Protein AF-A0AAP3DKK5-F1 (afdb_monomer)

Nearest PDB structures (foldseek):
  7ona-assembly1_A  TM=7.126E-01  e=3.534E-09  synthetic construct
  2woz-assembly1_A-2  TM=7.454E-01  e=2.451E-08  Rattus norvegicus
  5yy8-assembly1_A  TM=7.120E-01  e=1.074E-07  Homo sapiens
  4zgc-assembly1_B  TM=6.955E-01  e=6.727E-07  Plasmodium falciparum
  7xot-assembly1_A  TM=5.382E-01  e=1.021E-07  Homo sapiens

Structure (mmCIF, N/CA/C/O backbone):
data_AF-A0AAP3DKK5-F1
#
_entry.id   AF-A0AAP3DKK5-F1
#
loop_
_atom_site.group_PDB
_atom_site.id
_atom_site.type_symbol
_atom_site.label_atom_id
_atom_site.label_alt_id
_atom_site.label_comp_id
_atom_site.label_asym_id
_atom_site.label_entity_id
_atom_site.label_seq_id
_atom_site.pdbx_PDB_ins_code
_atom_site.Cartn_x
_atom_site.Cartn_y
_atom_site.Cartn_z
_atom_site.occupancy
_atom_site.B_iso_or_equiv
_atom_site.auth_seq_id
_atom_site.auth_comp_id
_atom_site.auth_asym_id
_atom_site.auth_atom_id
_atom_site.pdbx_PDB_model_num
ATOM 1 N N . MET A 1 1 ? -15.053 14.375 -0.564 1.00 82.00 1 MET A N 1
ATOM 2 C CA . MET A 1 1 ? -13.604 14.652 -0.602 1.00 82.00 1 MET A CA 1
ATOM 3 C C . MET A 1 1 ? -13.381 16.147 -0.362 1.00 82.00 1 MET A C 1
ATOM 5 O O . MET A 1 1 ? -14.022 16.917 -1.065 1.00 82.00 1 MET A O 1
ATOM 9 N N . PRO A 1 2 ? -12.542 16.561 0.610 1.00 87.62 2 PRO A N 1
ATOM 10 C CA . PRO A 1 2 ? -12.327 17.968 0.974 1.00 87.62 2 PRO A CA 1
ATOM 11 C C . PRO A 1 2 ? -11.744 18.834 -0.143 1.00 87.62 2 PRO A C 1
ATOM 13 O O . PRO A 1 2 ? -12.117 19.995 -0.275 1.00 87.62 2 PRO A O 1
ATOM 16 N N . GLN A 1 3 ? -10.856 18.268 -0.961 1.00 87.88 3 GLN A N 1
ATOM 17 C CA . GLN A 1 3 ? -10.259 18.960 -2.096 1.00 87.88 3 GLN A CA 1
ATOM 18 C C . GLN A 1 3 ? -10.291 18.082 -3.342 1.00 87.88 3 GLN A C 1
ATOM 20 O O . GLN A 1 3 ? -9.876 16.930 -3.290 1.00 87.88 3 GLN A O 1
ATOM 25 N N . ALA A 1 4 ? -10.792 18.630 -4.451 1.00 89.50 4 ALA A N 1
ATOM 26 C CA . ALA A 1 4 ? -10.835 17.933 -5.729 1.00 89.50 4 ALA A CA 1
ATOM 27 C C . ALA A 1 4 ? -9.423 17.806 -6.321 1.00 89.50 4 ALA A C 1
ATOM 29 O O . ALA A 1 4 ? -8.727 18.806 -6.515 1.00 89.50 4 ALA A O 1
ATOM 30 N N . ILE A 1 5 ? -9.026 16.570 -6.611 1.00 89.31 5 ILE A N 1
ATOM 31 C CA . ILE A 1 5 ? -7.728 16.205 -7.178 1.00 89.31 5 ILE A CA 1
ATOM 32 C C . ILE A 1 5 ? -7.913 15.095 -8.215 1.00 89.31 5 ILE A C 1
ATOM 34 O O . ILE A 1 5 ? -8.825 14.276 -8.105 1.00 89.31 5 ILE A O 1
ATOM 38 N N . ARG A 1 6 ? -7.031 15.049 -9.215 1.00 88.38 6 ARG A N 1
ATOM 39 C CA . ARG A 1 6 ? -6.896 13.925 -10.161 1.00 88.38 6 ARG A CA 1
ATOM 40 C C . ARG A 1 6 ? -5.540 13.248 -9.997 1.00 88.38 6 ARG A C 1
ATOM 42 O O . ARG A 1 6 ? -4.642 13.834 -9.406 1.00 88.38 6 ARG A O 1
ATOM 49 N N . ASN A 1 7 ? -5.361 12.052 -10.553 1.00 82.75 7 ASN A N 1
ATOM 50 C CA . ASN A 1 7 ? -4.091 11.307 -10.503 1.00 82.75 7 ASN A CA 1
ATOM 51 C C . ASN A 1 7 ? -3.569 11.062 -9.073 1.00 82.75 7 ASN A C 1
ATOM 53 O O . ASN A 1 7 ? -2.366 10.934 -8.859 1.00 82.75 7 ASN A O 1
ATOM 57 N N . ALA A 1 8 ? -4.470 11.030 -8.090 1.00 86.00 8 ALA A N 1
ATOM 58 C CA . ALA A 1 8 ? -4.136 10.664 -6.724 1.00 86.00 8 ALA A CA 1
ATOM 59 C C . ALA A 1 8 ? -3.937 9.149 -6.616 1.00 86.00 8 ALA A C 1
ATOM 61 O O . ALA A 1 8 ? -4.479 8.381 -7.415 1.00 86.00 8 ALA A O 1
ATOM 62 N N . LYS A 1 9 ? -3.190 8.717 -5.604 1.00 84.50 9 LYS A N 1
ATOM 63 C CA . LYS A 1 9 ? -3.097 7.302 -5.233 1.00 84.50 9 LYS A CA 1
ATOM 64 C C . LYS A 1 9 ? -4.013 7.036 -4.051 1.00 84.50 9 LYS A C 1
ATOM 66 O O . LYS A 1 9 ? -4.160 7.905 -3.197 1.00 84.50 9 LYS A O 1
ATOM 71 N N . ALA A 1 10 ? -4.622 5.856 -4.003 1.00 86.44 10 ALA A N 1
ATOM 72 C CA . ALA A 1 10 ? -5.485 5.464 -2.901 1.00 86.44 10 ALA A CA 1
ATOM 73 C C . ALA A 1 10 ? -5.138 4.062 -2.403 1.00 86.44 10 ALA A C 1
ATOM 75 O O . ALA A 1 10 ? -4.862 3.183 -3.218 1.00 86.44 10 ALA A O 1
ATOM 76 N N . ILE A 1 11 ? -5.169 3.864 -1.085 1.00 83.94 11 ILE A N 1
ATOM 77 C CA . ILE A 1 11 ? -5.003 2.552 -0.448 1.00 83.94 11 ILE A CA 1
ATOM 78 C C . ILE A 1 11 ? -6.039 2.377 0.663 1.00 83.94 11 ILE A C 1
ATOM 80 O O . ILE A 1 11 ? -6.453 3.350 1.301 1.00 83.94 11 ILE A O 1
ATOM 84 N N . SER A 1 12 ? -6.428 1.133 0.921 1.00 85.19 12 SER A N 1
ATOM 85 C CA . SER A 1 12 ? -7.256 0.773 2.071 1.00 85.19 12 SER A CA 1
ATOM 86 C C . SER A 1 12 ? -6.371 0.431 3.269 1.00 85.19 12 SER A C 1
ATOM 88 O O . SER A 1 12 ? -5.449 -0.371 3.147 1.00 85.19 12 SER A O 1
ATOM 90 N N . PHE A 1 13 ? -6.643 1.032 4.428 1.00 80.94 13 PHE A N 1
ATOM 91 C CA . PHE A 1 13 ? -5.894 0.797 5.663 1.00 80.94 13 PHE A CA 1
ATOM 92 C C . PHE A 1 13 ? -6.760 1.055 6.906 1.00 80.94 13 PHE A C 1
ATOM 94 O O . PHE A 1 13 ? -7.437 2.078 6.979 1.00 80.94 13 PHE A O 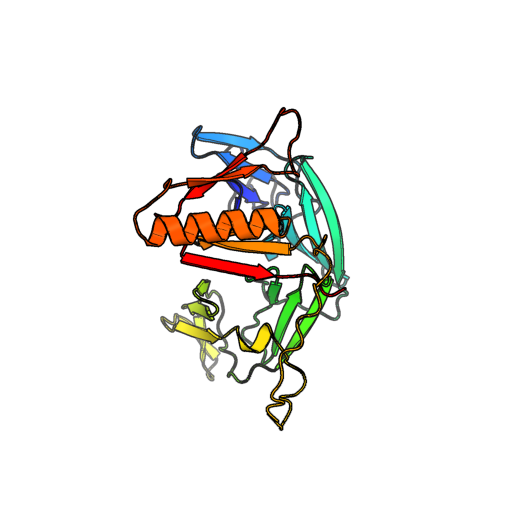1
ATOM 101 N N . GLU A 1 14 ? -6.755 0.124 7.871 1.00 80.50 14 GLU A N 1
ATOM 102 C CA . GLU A 1 14 ? -7.602 0.147 9.084 1.00 80.50 14 GLU A CA 1
ATOM 103 C C . GLU A 1 14 ? -9.062 0.591 8.804 1.00 80.50 14 GLU A C 1
ATOM 105 O O . GLU A 1 14 ? -9.556 1.539 9.409 1.00 80.50 14 GLU A O 1
ATOM 110 N N . ASN A 1 15 ? -9.745 -0.058 7.851 1.00 81.75 15 ASN A N 1
ATOM 111 C CA . ASN A 1 15 ? -11.118 0.254 7.396 1.00 81.75 15 ASN A CA 1
ATOM 112 C C . ASN A 1 15 ? -11.329 1.648 6.776 1.00 81.75 15 ASN A C 1
ATOM 114 O O . ASN A 1 15 ? -12.458 2.018 6.464 1.00 81.75 15 ASN A O 1
ATOM 118 N N . ASN A 1 16 ? -10.268 2.416 6.551 1.00 86.56 16 ASN A N 1
ATOM 119 C CA . ASN A 1 16 ? -10.332 3.712 5.890 1.00 86.56 16 ASN A CA 1
ATOM 120 C C . ASN A 1 16 ? -9.721 3.644 4.488 1.00 86.56 16 ASN A C 1
ATOM 122 O O . ASN A 1 16 ? -8.905 2.775 4.186 1.00 86.56 16 ASN A O 1
ATOM 126 N N . ILE A 1 17 ? -10.085 4.602 3.637 1.00 91.56 17 ILE A N 1
ATOM 127 C CA . ILE A 1 17 ? -9.448 4.824 2.338 1.00 91.56 17 ILE A CA 1
ATOM 128 C C . ILE A 1 17 ? -8.566 6.060 2.457 1.00 91.56 17 ILE A C 1
ATOM 130 O O . ILE A 1 17 ? -9.065 7.175 2.607 1.00 91.56 17 ILE A O 1
ATOM 134 N N . TYR A 1 18 ? -7.256 5.872 2.380 1.00 91.38 18 TYR A N 1
ATOM 135 C CA . TYR A 1 18 ? -6.299 6.967 2.338 1.00 91.38 18 TYR A CA 1
ATOM 136 C C . TYR A 1 18 ? -6.062 7.371 0.890 1.00 91.38 18 TYR A C 1
ATOM 138 O O . TYR A 1 18 ? -5.836 6.514 0.043 1.00 91.38 18 TYR A O 1
ATOM 146 N N . VAL A 1 19 ? -6.096 8.671 0.617 1.00 91.62 19 VAL A N 1
ATOM 147 C CA . VAL A 1 19 ? -5.857 9.278 -0.691 1.00 91.62 19 VAL A CA 1
ATOM 148 C C . VAL A 1 19 ? -4.675 10.232 -0.582 1.00 91.62 19 VAL A C 1
ATOM 150 O O . VAL A 1 19 ? -4.687 11.141 0.247 1.00 91.62 19 VAL A O 1
ATOM 153 N N . PHE A 1 20 ? -3.672 10.036 -1.432 1.00 89.75 20 PHE A N 1
ATOM 154 C CA . PHE A 1 20 ? -2.391 10.729 -1.373 1.00 89.75 20 PHE A CA 1
ATOM 155 C C . PHE A 1 20 ? -2.098 11.514 -2.652 1.00 89.75 20 PHE A C 1
ATOM 157 O O . PHE A 1 20 ? -2.277 11.015 -3.770 1.00 89.75 20 PHE A O 1
ATOM 164 N N . GLY A 1 21 ? -1.574 12.724 -2.468 1.00 89.56 21 GLY A N 1
ATOM 165 C CA . GLY A 1 21 ? -1.045 13.590 -3.511 1.00 89.56 21 GLY A CA 1
ATOM 166 C C . GLY A 1 21 ? -2.089 13.985 -4.550 1.00 89.56 21 GLY A C 1
ATOM 167 O O . GLY A 1 21 ? -3.123 14.567 -4.233 1.00 89.56 21 GLY A O 1
ATOM 168 N N . GLY A 1 22 ? -1.795 13.702 -5.818 1.00 87.12 22 GLY A N 1
ATOM 169 C CA . GLY A 1 22 ? -2.625 14.093 -6.953 1.00 87.12 22 GLY A CA 1
ATOM 170 C C . GLY A 1 22 ? -2.424 15.545 -7.390 1.00 87.12 22 GLY A C 1
ATOM 171 O O . GLY A 1 22 ? -1.617 16.294 -6.840 1.00 87.12 22 GLY A O 1
ATOM 172 N N . ILE A 1 23 ? -3.163 15.929 -8.424 1.00 87.50 23 ILE A N 1
ATOM 173 C CA . ILE A 1 23 ? -3.083 17.222 -9.097 1.00 87.50 23 ILE A CA 1
ATOM 174 C C . ILE A 1 23 ? -4.388 17.975 -8.864 1.00 87.50 23 ILE A C 1
ATOM 176 O O . ILE A 1 23 ? -5.465 17.502 -9.229 1.00 87.50 23 ILE A O 1
ATOM 180 N N . SER A 1 24 ? -4.269 19.167 -8.298 1.00 87.56 24 SER A N 1
ATOM 181 C CA . SER A 1 24 ? -5.335 20.151 -8.136 1.00 87.56 24 SER A CA 1
ATOM 182 C C . SER A 1 24 ? -5.205 21.220 -9.217 1.00 87.56 24 SER A C 1
ATOM 184 O O . SER A 1 24 ? -4.099 21.655 -9.531 1.00 87.56 24 SER A O 1
ATOM 186 N N . GLU A 1 25 ? -6.321 21.696 -9.769 1.00 82.88 25 GLU A N 1
ATOM 187 C CA . GLU A 1 25 ? -6.297 22.808 -10.734 1.00 82.88 25 GLU A CA 1
ATOM 188 C C . GLU A 1 25 ? -5.713 24.091 -10.135 1.00 82.88 25 GLU A C 1
ATOM 190 O O . GLU A 1 25 ? -5.036 24.846 -10.824 1.00 82.88 25 GLU A O 1
ATOM 195 N N . LYS A 1 26 ? -5.942 24.322 -8.838 1.00 81.25 26 LYS A N 1
ATOM 196 C CA . LYS A 1 26 ? -5.510 25.542 -8.147 1.00 81.25 26 LYS A CA 1
ATOM 197 C C . LYS A 1 26 ? -4.083 25.457 -7.610 1.00 81.25 26 LYS A C 1
ATOM 199 O O . LYS A 1 26 ? -3.405 26.474 -7.538 1.00 81.25 26 LYS A O 1
ATOM 204 N N . LEU A 1 27 ? -3.663 24.271 -7.167 1.00 78.31 27 LEU A N 1
ATOM 205 C CA . LEU A 1 27 ? -2.383 24.078 -6.470 1.00 78.31 27 LEU A CA 1
ATOM 206 C C . LEU A 1 27 ? -1.320 23.393 -7.336 1.00 78.31 27 LEU A C 1
ATOM 208 O O . LEU A 1 27 ? -0.178 23.285 -6.908 1.00 78.31 27 LEU A O 1
ATOM 212 N N . GLY A 1 28 ? -1.683 22.909 -8.525 1.00 85.50 28 GLY A N 1
ATOM 213 C CA . GLY A 1 28 ? -0.827 22.010 -9.285 1.00 85.50 28 GLY A CA 1
ATOM 214 C C . GLY A 1 28 ? -0.666 20.679 -8.556 1.00 85.50 28 GLY A C 1
ATOM 215 O O . GLY A 1 28 ? -1.623 20.136 -7.997 1.00 85.50 28 GLY A O 1
ATOM 216 N N . THR A 1 29 ? 0.540 20.132 -8.582 1.00 86.19 29 THR A N 1
ATOM 217 C CA . THR A 1 29 ? 0.867 18.888 -7.890 1.00 86.19 29 THR A CA 1
ATOM 218 C C . THR A 1 29 ? 0.829 19.087 -6.374 1.00 86.19 29 THR A C 1
ATOM 220 O O . THR A 1 29 ? 1.440 20.015 -5.854 1.00 86.19 29 THR A O 1
ATOM 223 N N . THR A 1 30 ? 0.103 18.233 -5.651 1.00 89.56 30 THR A N 1
ATOM 224 C CA . THR A 1 30 ? -0.166 18.438 -4.222 1.00 89.56 30 THR A CA 1
ATOM 225 C C . THR A 1 30 ? 0.556 17.435 -3.323 1.00 89.56 30 THR A C 1
ATOM 227 O O . THR A 1 30 ? 0.921 16.338 -3.746 1.00 89.56 30 THR A O 1
ATOM 230 N N . LYS A 1 31 ? 0.698 17.809 -2.048 1.00 91.38 31 LYS A N 1
ATOM 231 C CA . LYS A 1 31 ? 1.177 16.955 -0.950 1.00 91.38 31 LYS A CA 1
ATOM 232 C C . LYS A 1 31 ? 0.031 16.393 -0.096 1.00 91.38 31 LYS A C 1
ATOM 234 O O . LYS A 1 31 ? 0.257 15.986 1.037 1.00 91.38 31 LYS A O 1
ATOM 239 N N . LEU A 1 32 ? -1.215 16.467 -0.564 1.00 91.69 32 LEU A N 1
ATOM 240 C CA . LEU A 1 32 ? -2.381 16.221 0.287 1.00 91.69 32 LEU A CA 1
ATOM 241 C C . LEU A 1 32 ? -2.443 14.768 0.759 1.00 91.69 32 LEU A C 1
ATOM 243 O O . LEU A 1 32 ? -2.170 13.849 -0.006 1.00 91.69 32 LEU A O 1
ATOM 247 N N . VAL A 1 33 ? -2.864 14.574 2.007 1.00 93.31 33 VAL A N 1
ATOM 248 C CA . VAL A 1 33 ? -3.266 13.268 2.532 1.00 93.31 33 VAL A CA 1
ATOM 249 C C . VAL A 1 33 ? -4.685 13.407 3.059 1.00 93.31 33 VAL A C 1
ATOM 251 O O . VAL A 1 33 ? -4.957 14.197 3.963 1.00 93.31 33 VAL A O 1
ATOM 254 N N . GLN A 1 34 ? -5.613 12.681 2.448 1.00 93.38 34 GLN A N 1
ATOM 255 C CA . GLN A 1 34 ? -7.042 12.766 2.727 1.00 93.38 34 GLN A CA 1
ATOM 256 C C . GLN A 1 34 ? -7.5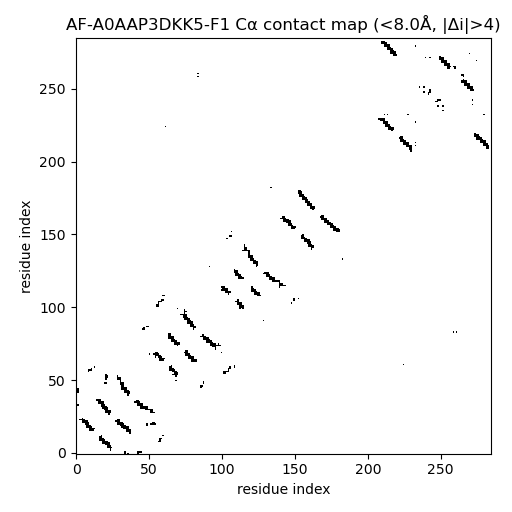80 11.371 3.008 1.00 93.38 34 GLN A C 1
ATOM 258 O O . GLN A 1 34 ? -7.423 10.470 2.195 1.00 93.38 34 GLN A O 1
ATOM 263 N N . VAL A 1 35 ? -8.245 11.195 4.141 1.00 95.38 35 VAL A N 1
ATOM 264 C CA . VAL A 1 35 ? -8.733 9.896 4.606 1.00 95.38 35 VAL A CA 1
ATOM 265 C C . VAL A 1 35 ? -10.248 9.896 4.572 1.00 95.38 35 VAL A C 1
ATOM 267 O O . VAL A 1 35 ? -10.873 10.787 5.143 1.00 95.38 35 VAL A O 1
ATOM 270 N N . PHE A 1 36 ? -10.832 8.914 3.898 1.00 95.62 36 PHE A N 1
ATOM 271 C CA . PHE A 1 36 ? -12.263 8.661 3.885 1.00 95.62 36 PHE A CA 1
ATOM 272 C C . PHE A 1 36 ? -12.594 7.495 4.807 1.00 95.62 36 PHE A C 1
ATOM 274 O O . PHE A 1 36 ? -12.048 6.403 4.649 1.00 95.62 36 PHE A O 1
ATOM 281 N N . ASN A 1 37 ? -13.514 7.729 5.735 1.00 91.00 37 ASN A N 1
ATOM 282 C CA . ASN A 1 37 ? -14.107 6.680 6.543 1.00 91.00 37 ASN A CA 1
ATOM 283 C C . ASN A 1 37 ? -15.465 6.292 5.919 1.00 91.00 37 ASN A C 1
ATOM 285 O O . ASN A 1 37 ? -16.379 7.125 5.910 1.00 91.00 37 ASN A O 1
ATOM 289 N N . PRO A 1 38 ? -15.612 5.064 5.384 1.00 85.81 38 PRO A N 1
ATOM 290 C CA . PRO A 1 38 ? -16.851 4.616 4.755 1.00 85.81 38 PRO A CA 1
ATOM 291 C C . PRO A 1 38 ? -17.984 4.350 5.757 1.00 85.81 38 PRO A C 1
ATOM 293 O O . PRO A 1 38 ? -19.145 4.461 5.377 1.00 85.81 38 PRO A O 1
ATOM 296 N N . GLU A 1 39 ? -17.679 4.041 7.021 1.00 89.00 39 GLU A N 1
ATOM 297 C CA . GLU A 1 39 ? -18.683 3.789 8.066 1.00 89.00 39 GLU A CA 1
ATOM 298 C C . GLU A 1 39 ? -19.402 5.082 8.469 1.00 89.00 39 GLU A C 1
ATOM 300 O O . GLU A 1 39 ? -20.620 5.104 8.636 1.00 89.00 39 GLU A O 1
ATOM 305 N N . THR A 1 40 ? -18.656 6.181 8.594 1.00 90.38 40 THR A N 1
ATOM 306 C CA . THR A 1 40 ? -19.203 7.496 8.959 1.00 90.38 40 THR A CA 1
ATOM 307 C C . THR A 1 40 ? -19.502 8.377 7.751 1.00 90.38 40 THR A C 1
ATOM 309 O O . THR A 1 40 ? -20.101 9.440 7.906 1.00 90.38 40 THR A O 1
ATOM 312 N N . ASN A 1 41 ? -19.090 7.960 6.550 1.00 91.25 41 ASN A N 1
ATOM 313 C CA . ASN A 1 41 ? -19.156 8.745 5.318 1.00 91.25 41 ASN A CA 1
ATOM 314 C C . ASN A 1 41 ? -18.511 10.139 5.469 1.00 91.25 41 ASN A C 1
ATOM 316 O O . ASN A 1 41 ? -19.025 11.152 4.986 1.00 91.25 41 ASN A O 1
ATOM 320 N N . THR A 1 42 ? -17.378 10.207 6.169 1.00 93.31 42 THR A N 1
ATOM 321 C CA . THR A 1 42 ? -16.673 11.466 6.445 1.00 93.31 42 THR A CA 1
ATOM 322 C C . THR A 1 42 ? -15.260 11.459 5.896 1.00 93.31 42 THR A C 1
ATOM 324 O O . THR A 1 42 ? -14.664 10.418 5.628 1.00 93.31 42 THR A O 1
ATOM 327 N N . TRP A 1 43 ? -14.721 12.664 5.721 1.00 96.88 43 TRP A N 1
ATOM 328 C CA . TRP A 1 43 ? -13.352 12.879 5.284 1.00 96.88 43 TRP A CA 1
ATOM 329 C C . TRP A 1 43 ? -12.556 13.644 6.333 1.00 96.88 43 TRP A C 1
ATOM 331 O O . TRP A 1 43 ? -13.077 14.580 6.939 1.00 96.88 43 TRP A O 1
ATOM 341 N N . ILE A 1 44 ? -11.283 13.291 6.487 1.00 94.75 44 ILE A N 1
ATOM 342 C CA . ILE A 1 44 ? -10.335 13.968 7.374 1.00 94.75 44 ILE A CA 1
ATOM 343 C C . ILE A 1 44 ? -9.050 14.252 6.592 1.00 94.75 44 ILE A C 1
ATOM 345 O O . ILE A 1 44 ? -8.554 13.386 5.873 1.00 94.75 44 ILE A O 1
ATOM 349 N N . SER A 1 45 ? -8.510 15.462 6.726 1.00 94.62 45 SER A N 1
ATOM 350 C CA . SER A 1 45 ? -7.173 15.793 6.220 1.00 94.62 45 SER A CA 1
ATOM 351 C C . SER A 1 45 ? -6.114 15.388 7.244 1.00 94.62 45 SER A C 1
ATOM 353 O O . SER A 1 45 ? -6.293 15.618 8.439 1.00 94.62 45 SER A O 1
ATOM 355 N N . LYS A 1 46 ? -5.025 14.791 6.768 1.00 94.81 46 LYS A N 1
ATOM 356 C CA . LYS A 1 46 ? -3.869 14.353 7.560 1.00 94.81 46 LYS A CA 1
ATOM 357 C C . LYS A 1 46 ? -2.626 15.161 7.196 1.00 94.81 46 LYS A C 1
ATOM 359 O O . LYS A 1 46 ? -2.665 15.956 6.251 1.00 94.81 46 LYS A O 1
ATOM 364 N N . ASN A 1 47 ? -1.538 14.965 7.938 1.00 94.88 47 ASN A N 1
ATOM 365 C CA . ASN A 1 47 ? -0.286 15.646 7.648 1.00 94.88 47 ASN A CA 1
ATOM 366 C C . ASN A 1 47 ? 0.189 15.338 6.219 1.00 94.88 47 ASN A C 1
ATOM 368 O O . ASN A 1 47 ? 0.125 14.188 5.766 1.00 94.88 47 ASN A O 1
ATOM 372 N N . PRO A 1 48 ? 0.635 16.377 5.491 1.00 93.19 48 PRO A N 1
ATOM 373 C CA . PRO A 1 48 ? 0.964 16.264 4.081 1.00 93.19 48 PRO A CA 1
ATOM 374 C C . PRO A 1 48 ? 2.166 15.344 3.853 1.00 93.19 48 PRO A C 1
ATOM 376 O O . PRO A 1 48 ? 2.991 15.144 4.745 1.00 93.19 48 PRO A O 1
ATOM 379 N N . LEU A 1 49 ? 2.283 14.829 2.629 1.00 92.44 49 LEU A N 1
ATOM 380 C CA . LEU A 1 49 ? 3.467 14.109 2.168 1.00 92.44 49 LEU A CA 1
ATOM 381 C C . LEU A 1 49 ? 4.735 14.961 2.392 1.00 92.44 49 LEU A C 1
ATOM 383 O O . LEU A 1 49 ? 4.694 16.175 2.157 1.00 92.44 49 LEU A O 1
ATOM 387 N N . PRO A 1 50 ? 5.877 14.352 2.768 1.00 91.44 50 PRO A N 1
ATOM 388 C CA . PRO A 1 50 ? 7.143 15.070 2.956 1.00 91.44 50 PRO A CA 1
ATOM 389 C C . PRO A 1 50 ? 7.679 15.740 1.684 1.00 91.44 50 PRO A C 1
ATOM 391 O O . PRO A 1 50 ? 8.522 16.631 1.762 1.00 91.44 50 PRO A O 1
ATOM 394 N N . PHE A 1 51 ? 7.174 15.340 0.519 1.00 86.06 51 PHE A N 1
ATOM 395 C CA . PHE A 1 51 ? 7.688 15.709 -0.793 1.00 86.06 51 PHE A CA 1
ATOM 396 C C . PHE A 1 51 ? 6.577 16.092 -1.772 1.00 86.06 51 PHE A C 1
ATOM 398 O O . PHE A 1 51 ? 5.427 15.674 -1.625 1.00 86.06 51 PHE A O 1
ATOM 405 N N . GLU A 1 52 ? 6.908 16.935 -2.758 1.00 72.38 52 GLU A N 1
ATOM 406 C CA . GLU A 1 52 ? 5.957 17.383 -3.783 1.00 72.38 52 GLU A CA 1
ATOM 407 C C . GLU A 1 52 ? 5.842 16.349 -4.890 1.00 72.38 52 GLU A C 1
ATOM 409 O O . GLU A 1 52 ? 6.661 16.291 -5.798 1.00 72.38 52 GLU A O 1
ATOM 414 N N . GLY A 1 53 ? 4.738 15.612 -4.871 1.00 62.16 53 GLY A N 1
ATOM 415 C CA . GLY A 1 53 ? 4.172 15.092 -6.099 1.00 62.16 53 GLY A CA 1
ATOM 416 C C . GLY A 1 53 ? 4.489 13.673 -6.503 1.00 62.16 53 GLY A C 1
ATOM 417 O O . GLY A 1 53 ? 5.415 13.045 -6.011 1.00 62.16 53 GLY A O 1
ATOM 418 N N . ASN A 1 54 ? 3.616 13.209 -7.408 1.00 58.50 54 ASN A N 1
ATOM 419 C CA . ASN A 1 54 ? 3.657 11.976 -8.195 1.00 58.50 54 ASN A CA 1
ATOM 420 C C . ASN A 1 54 ? 4.483 10.850 -7.563 1.00 58.50 54 ASN A C 1
ATOM 422 O O . ASN A 1 54 ? 5.388 10.315 -8.201 1.00 58.50 54 ASN A O 1
ATOM 426 N N . SER A 1 55 ? 4.160 10.487 -6.316 1.00 59.69 55 SER A N 1
ATOM 427 C CA . SER A 1 55 ? 4.747 9.319 -5.670 1.00 59.69 55 SER A CA 1
ATOM 428 C C . SER A 1 55 ? 4.571 8.120 -6.589 1.00 59.69 55 SER A C 1
ATOM 430 O O . SER A 1 55 ? 3.493 7.905 -7.161 1.00 59.69 55 SER A O 1
ATOM 432 N N . LEU A 1 56 ? 5.636 7.342 -6.729 1.00 63.44 56 LEU A N 1
ATOM 433 C CA . LEU A 1 56 ? 5.619 6.210 -7.637 1.00 63.44 56 LEU A CA 1
ATOM 434 C C . LEU A 1 56 ? 4.742 5.078 -7.094 1.00 63.44 56 LEU A C 1
ATOM 436 O O . LEU A 1 56 ? 4.088 4.392 -7.876 1.00 63.44 56 LEU A O 1
ATOM 440 N N . SER A 1 57 ? 4.679 4.920 -5.767 1.00 70.00 57 SER A N 1
ATOM 441 C CA . SER A 1 57 ? 3.905 3.855 -5.133 1.00 70.00 57 SER A CA 1
ATOM 442 C C . SER A 1 57 ? 3.601 4.129 -3.655 1.00 70.00 57 SER A C 1
ATOM 444 O O . SER A 1 57 ? 4.342 4.857 -2.990 1.00 70.00 57 SER A O 1
ATOM 446 N N . PHE A 1 58 ? 2.517 3.525 -3.153 1.00 72.19 58 PHE A N 1
ATOM 447 C CA . PHE A 1 58 ? 2.104 3.517 -1.741 1.00 72.19 58 PHE A CA 1
ATOM 448 C C . PHE A 1 58 ? 1.712 2.119 -1.283 1.00 72.19 58 PHE A C 1
ATOM 450 O O . PHE A 1 58 ? 1.037 1.421 -2.036 1.00 72.19 58 PHE A O 1
ATOM 457 N N . GLY A 1 59 ? 2.071 1.742 -0.053 1.00 69.69 59 GLY A N 1
ATOM 458 C CA . GLY A 1 59 ? 1.795 0.413 0.494 1.00 69.69 59 GLY A CA 1
ATOM 459 C C . GLY A 1 59 ? 1.602 0.370 1.991 1.00 69.69 59 GLY A C 1
ATOM 460 O O . GLY A 1 59 ? 1.876 1.340 2.682 1.00 69.69 59 GLY A O 1
ATOM 461 N N . VAL A 1 60 ? 1.126 -0.770 2.486 1.00 69.06 60 VAL A N 1
ATOM 462 C CA . VAL A 1 60 ? 0.936 -1.031 3.917 1.00 69.06 60 VAL A CA 1
ATOM 463 C C . VAL A 1 60 ? 1.824 -2.198 4.337 1.00 69.06 60 VAL A C 1
ATOM 465 O O . VAL A 1 60 ? 1.860 -3.211 3.638 1.00 69.06 60 VAL A O 1
ATOM 468 N N . LEU A 1 61 ? 2.517 -2.053 5.466 1.00 68.06 61 LEU A N 1
ATOM 469 C CA . LEU A 1 61 ? 3.248 -3.118 6.161 1.00 68.06 61 LEU A CA 1
ATOM 470 C C . LEU A 1 61 ? 3.313 -2.799 7.659 1.00 68.06 61 LEU A C 1
ATOM 472 O O . LEU A 1 61 ? 3.462 -1.628 8.007 1.00 68.06 61 LEU A O 1
ATOM 476 N N . ASN A 1 62 ? 3.235 -3.806 8.541 1.00 65.81 62 ASN A N 1
ATOM 477 C CA . ASN A 1 62 ? 3.403 -3.635 9.992 1.00 65.81 62 ASN A CA 1
ATOM 478 C C . ASN A 1 62 ? 2.566 -2.466 10.550 1.00 65.81 62 ASN A C 1
ATOM 480 O O . ASN A 1 62 ? 3.025 -1.655 11.357 1.00 65.81 62 ASN A O 1
ATOM 484 N N . ASN A 1 63 ? 1.329 -2.325 10.061 1.00 71.50 63 ASN A N 1
ATOM 485 C CA . ASN A 1 63 ? 0.403 -1.265 10.468 1.00 71.50 63 ASN A CA 1
ATOM 486 C C . ASN A 1 63 ? 0.904 0.180 10.215 1.00 71.50 63 ASN A C 1
ATOM 488 O O . ASN A 1 63 ? 0.449 1.125 10.871 1.00 71.50 63 ASN A O 1
ATOM 492 N N . SER A 1 64 ? 1.826 0.344 9.265 1.00 78.56 64 SER A N 1
ATOM 493 C CA . SER A 1 64 ? 2.355 1.619 8.779 1.00 78.56 64 SER A CA 1
ATOM 494 C C . SER A 1 64 ? 2.141 1.742 7.275 1.00 78.56 64 SER A C 1
ATOM 496 O O . SER A 1 64 ? 2.131 0.746 6.547 1.00 78.56 64 SER A O 1
ATOM 498 N N . ILE A 1 65 ? 1.961 2.975 6.805 1.00 85.69 65 ILE A N 1
ATOM 499 C CA . ILE A 1 65 ? 1.856 3.262 5.373 1.00 85.69 65 ILE A CA 1
ATOM 500 C C . ILE A 1 65 ? 3.233 3.685 4.874 1.00 85.69 65 ILE A C 1
ATOM 502 O O . ILE A 1 65 ? 3.861 4.551 5.468 1.00 85.69 65 ILE A O 1
ATOM 506 N N . TYR A 1 66 ? 3.691 3.103 3.776 1.00 83.44 66 TYR A N 1
ATOM 507 C CA . TYR A 1 66 ? 4.946 3.443 3.125 1.00 83.44 66 TYR A CA 1
ATOM 508 C C . TYR A 1 66 ? 4.678 4.228 1.846 1.00 83.44 66 TYR A C 1
ATOM 510 O O . TYR A 1 66 ? 3.823 3.842 1.046 1.00 83.44 66 TYR A O 1
ATOM 518 N N . ALA A 1 67 ? 5.416 5.316 1.649 1.00 85.19 67 ALA A N 1
ATOM 519 C CA . ALA A 1 67 ? 5.402 6.125 0.438 1.00 85.19 67 ALA A CA 1
ATOM 520 C C . ALA A 1 67 ? 6.796 6.154 -0.185 1.00 85.19 67 ALA A C 1
ATOM 522 O O . ALA A 1 67 ? 7.792 6.336 0.516 1.00 85.19 67 ALA A O 1
ATOM 523 N N . ILE A 1 68 ? 6.850 5.995 -1.505 1.00 81.19 68 ILE A N 1
ATOM 524 C CA . ILE A 1 68 ? 8.102 5.990 -2.260 1.00 81.19 68 ILE A CA 1
ATOM 525 C C . ILE A 1 68 ? 8.159 7.228 -3.151 1.00 81.19 68 ILE A C 1
ATOM 527 O O . ILE A 1 68 ? 7.298 7.438 -4.016 1.00 81.19 68 ILE A O 1
ATOM 531 N N . GLU A 1 69 ? 9.204 8.018 -2.953 1.00 83.81 69 GLU A N 1
ATOM 532 C CA . GLU A 1 69 ? 9.583 9.137 -3.803 1.00 83.81 69 GLU A CA 1
ATOM 533 C C . GLU A 1 69 ? 10.758 8.727 -4.692 1.00 83.81 69 GLU A C 1
ATOM 535 O O . GLU A 1 69 ? 11.698 8.084 -4.229 1.00 83.81 69 GLU A O 1
ATOM 540 N N . PHE A 1 70 ? 10.725 9.128 -5.962 1.00 79.50 70 PHE A N 1
ATOM 541 C CA . PHE A 1 70 ? 11.911 9.120 -6.810 1.00 79.50 70 PHE A CA 1
ATOM 542 C C . PHE A 1 70 ? 12.395 10.541 -7.018 1.00 79.50 70 PHE A C 1
ATOM 544 O O . PHE A 1 70 ? 11.653 11.392 -7.512 1.00 79.50 70 PHE A O 1
ATOM 551 N N . VAL A 1 71 ? 13.657 10.764 -6.677 1.00 79.44 71 VAL A N 1
ATOM 552 C CA . VAL A 1 71 ? 14.327 12.044 -6.824 1.00 79.44 71 VAL A CA 1
ATOM 553 C C . VAL A 1 71 ? 15.378 11.898 -7.927 1.00 79.44 71 VAL A C 1
ATOM 555 O O . VAL A 1 71 ? 16.339 11.139 -7.764 1.00 79.44 71 VAL A O 1
ATOM 558 N N . PRO A 1 72 ? 15.225 12.591 -9.071 1.00 76.69 72 PRO A N 1
ATOM 559 C CA . PRO A 1 72 ? 16.180 12.504 -10.170 1.00 76.69 72 PRO A CA 1
ATOM 560 C C . PRO A 1 72 ? 17.620 12.764 -9.705 1.00 76.69 72 PRO A C 1
ATOM 562 O O . PRO A 1 72 ? 17.888 13.765 -9.049 1.00 76.69 72 PRO A O 1
ATOM 565 N N . ASN A 1 73 ? 18.549 11.882 -10.085 1.00 76.12 73 ASN A N 1
ATOM 566 C CA . ASN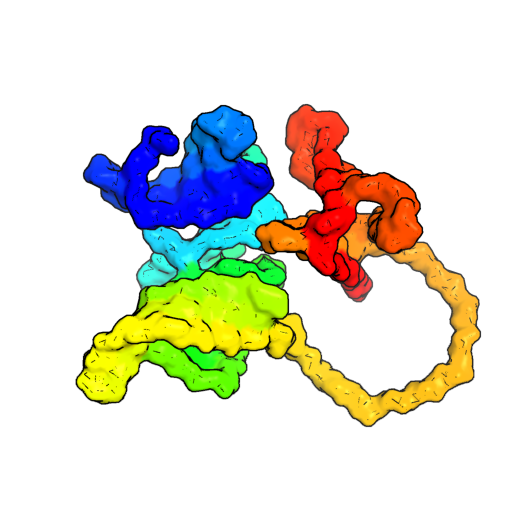 A 1 73 ? 19.974 11.894 -9.708 1.00 76.12 73 ASN A CA 1
ATOM 567 C C . ASN A 1 73 ? 20.296 11.593 -8.230 1.00 76.12 73 ASN A C 1
ATOM 569 O O . ASN A 1 73 ? 21.461 11.332 -7.931 1.00 76.12 73 ASN A O 1
ATOM 573 N N . GLU A 1 74 ? 19.308 11.559 -7.335 1.00 80.44 74 GLU A N 1
ATOM 574 C CA . GLU A 1 74 ? 19.487 11.176 -5.923 1.00 80.44 74 GLU A CA 1
ATOM 575 C C . GLU A 1 74 ? 19.055 9.725 -5.662 1.00 80.44 74 GLU A C 1
ATOM 577 O O . GLU A 1 74 ? 19.726 9.030 -4.909 1.00 80.44 74 GLU A O 1
ATOM 582 N N . GLY A 1 75 ? 18.027 9.232 -6.364 1.00 79.38 75 GLY A N 1
ATOM 583 C CA . GLY A 1 75 ? 17.554 7.849 -6.278 1.00 79.38 75 GLY A CA 1
ATOM 584 C C . GLY A 1 75 ? 16.161 7.742 -5.661 1.00 79.38 75 GLY A C 1
ATOM 585 O O . GLY A 1 75 ? 15.269 8.523 -5.998 1.00 79.38 75 GLY A O 1
ATOM 586 N N . LEU A 1 76 ? 15.942 6.742 -4.807 1.00 80.62 76 LEU A N 1
ATOM 587 C CA . LEU A 1 76 ? 14.657 6.485 -4.155 1.00 80.62 76 LEU A CA 1
ATOM 588 C C . LEU A 1 76 ? 14.683 6.836 -2.675 1.00 80.62 76 LEU A C 1
ATOM 590 O O . LEU A 1 76 ? 15.520 6.337 -1.932 1.00 80.62 76 LEU A O 1
ATOM 594 N N . LYS A 1 77 ? 13.664 7.560 -2.220 1.00 86.44 77 LYS A N 1
ATOM 595 C CA . LYS A 1 77 ? 13.427 7.815 -0.798 1.00 86.44 77 LYS A CA 1
ATOM 596 C C . LYS A 1 77 ? 12.179 7.077 -0.348 1.00 86.44 77 LYS A C 1
ATOM 598 O O . LYS A 1 77 ? 11.131 7.146 -0.993 1.00 86.44 77 LYS A O 1
ATOM 603 N N . ILE A 1 78 ? 12.300 6.345 0.755 1.00 84.94 78 ILE A N 1
ATOM 604 C CA . ILE A 1 78 ? 11.210 5.572 1.349 1.00 84.94 78 ILE A CA 1
ATOM 605 C C . ILE A 1 78 ? 10.817 6.240 2.657 1.00 84.94 78 ILE A C 1
ATOM 607 O O . ILE A 1 78 ? 11.634 6.372 3.567 1.00 84.94 78 ILE A O 1
ATOM 611 N N . TYR A 1 79 ? 9.549 6.622 2.758 1.00 89.25 79 TYR A N 1
ATOM 612 C CA . TYR A 1 79 ? 8.979 7.234 3.946 1.00 89.25 79 TYR A CA 1
ATOM 613 C C . TYR A 1 79 ? 7.958 6.304 4.589 1.00 89.25 79 TYR A C 1
ATOM 615 O O . TYR A 1 79 ? 7.088 5.785 3.892 1.00 89.25 79 TYR A O 1
ATOM 623 N N . SER A 1 80 ? 8.021 6.138 5.908 1.00 88.06 80 SER A N 1
ATOM 624 C CA . SER A 1 80 ? 6.964 5.501 6.693 1.00 88.06 80 SER A CA 1
ATOM 625 C C . SER A 1 80 ? 6.045 6.557 7.306 1.00 88.06 80 SER A C 1
ATOM 627 O O . SER A 1 80 ? 6.476 7.649 7.682 1.00 88.06 80 SER A O 1
ATOM 629 N N . TYR A 1 81 ? 4.760 6.240 7.399 1.00 89.81 81 TYR A N 1
ATOM 630 C CA . TYR A 1 81 ? 3.736 7.072 8.008 1.00 89.81 81 TYR A CA 1
ATOM 631 C C . TYR A 1 81 ? 3.116 6.359 9.200 1.00 89.81 81 TYR A C 1
ATOM 633 O O . TYR A 1 81 ? 2.437 5.334 9.066 1.00 89.81 81 TYR A O 1
ATOM 641 N N . ASP A 1 82 ? 3.321 6.961 10.368 1.00 86.12 82 ASP A N 1
ATOM 642 C CA . ASP A 1 82 ? 2.645 6.607 11.607 1.00 86.12 82 ASP A CA 1
ATOM 643 C C . ASP A 1 82 ? 1.282 7.311 11.630 1.00 86.12 82 ASP A C 1
ATOM 645 O O . ASP A 1 82 ? 1.173 8.502 11.928 1.00 86.12 82 ASP A O 1
ATOM 649 N N . HIS A 1 83 ? 0.224 6.570 11.302 1.00 84.25 83 HIS A N 1
ATOM 650 C CA . HIS A 1 83 ? -1.141 7.095 11.226 1.00 84.25 83 HIS A CA 1
ATOM 651 C C . HIS A 1 83 ? -1.726 7.547 12.579 1.00 84.25 83 HIS A C 1
ATOM 653 O O . HIS A 1 83 ? -2.703 8.307 12.586 1.00 84.25 83 HIS A O 1
ATOM 659 N N . LEU A 1 84 ? -1.153 7.090 13.702 1.00 83.25 84 LEU A N 1
ATOM 660 C CA . LEU A 1 84 ? -1.579 7.470 15.052 1.00 83.25 84 LEU A CA 1
ATOM 661 C C . LEU A 1 84 ? -0.976 8.806 15.454 1.00 83.25 84 LEU A C 1
ATOM 663 O O . LEU A 1 84 ? -1.682 9.667 15.974 1.00 83.25 84 LEU A O 1
ATOM 667 N N . LYS A 1 85 ? 0.326 8.970 15.209 1.00 88.38 85 LYS A N 1
ATOM 668 C CA . LYS A 1 85 ? 1.029 10.234 15.451 1.00 88.38 85 LYS A CA 1
ATOM 669 C C . LYS A 1 85 ? 0.782 11.258 14.350 1.00 88.38 85 LYS A C 1
ATOM 671 O O . LYS A 1 85 ? 1.057 12.434 14.556 1.00 88.38 85 LYS A O 1
ATOM 676 N N . ASP A 1 86 ? 0.251 10.812 13.213 1.00 91.12 86 ASP A N 1
ATOM 677 C CA . ASP A 1 86 ? 0.122 11.597 11.992 1.00 91.12 86 ASP A CA 1
ATOM 678 C C . ASP A 1 86 ? 1.488 12.127 11.527 1.00 91.12 86 ASP A C 1
ATOM 680 O O . ASP A 1 86 ? 1.631 13.290 11.186 1.00 91.12 86 ASP A O 1
ATOM 684 N N . THR A 1 87 ? 2.536 11.304 11.554 1.00 93.00 87 THR A N 1
ATOM 685 C CA . THR A 1 87 ? 3.904 11.754 11.239 1.00 93.00 87 THR A CA 1
ATOM 686 C C . THR A 1 87 ? 4.564 10.882 10.193 1.00 93.00 87 THR A C 1
ATOM 688 O O . THR A 1 87 ? 4.490 9.656 10.264 1.00 93.00 87 THR A O 1
ATOM 691 N N . TRP A 1 88 ? 5.274 11.528 9.273 1.00 93.31 88 TRP A N 1
ATOM 692 C CA . TRP A 1 88 ? 6.143 10.873 8.305 1.00 93.31 88 TRP A CA 1
ATOM 693 C C . TRP A 1 88 ? 7.583 10.803 8.814 1.00 93.31 88 TRP A C 1
ATOM 695 O O . TRP A 1 88 ? 8.089 11.777 9.371 1.00 93.31 88 TRP A O 1
ATOM 705 N N . THR A 1 89 ? 8.249 9.680 8.566 1.00 92.69 89 THR A N 1
ATOM 706 C CA . THR A 1 89 ? 9.671 9.460 8.859 1.00 92.69 89 THR A CA 1
ATOM 707 C C . THR A 1 89 ? 10.376 8.994 7.592 1.00 92.69 89 THR A C 1
ATOM 709 O O . THR A 1 89 ? 9.823 8.190 6.847 1.00 92.69 89 THR A O 1
ATOM 712 N N . LEU A 1 90 ? 11.579 9.509 7.321 1.00 90.88 90 LEU A N 1
ATOM 713 C CA . LEU A 1 90 ? 12.442 8.959 6.274 1.00 90.88 90 LEU A CA 1
ATOM 714 C C . LEU A 1 90 ? 13.046 7.648 6.788 1.00 90.88 90 LEU A C 1
ATOM 716 O O . LEU A 1 90 ? 13.876 7.662 7.696 1.00 90.88 90 LEU A O 1
ATOM 720 N N . ASP A 1 91 ? 12.621 6.531 6.209 1.00 84.25 91 ASP A N 1
ATOM 721 C CA . ASP A 1 91 ? 13.039 5.190 6.618 1.00 84.25 91 ASP A CA 1
ATOM 722 C C . ASP A 1 91 ? 14.285 4.712 5.868 1.00 84.25 91 ASP A C 1
ATOM 724 O O . ASP A 1 91 ? 15.082 3.953 6.434 1.00 84.25 91 ASP A O 1
ATOM 728 N N . ASN A 1 92 ? 14.437 5.118 4.600 1.00 82.81 92 ASN A N 1
ATOM 729 C CA . ASN A 1 92 ? 15.598 4.786 3.776 1.00 82.81 92 ASN A CA 1
ATOM 730 C C . ASN A 1 92 ? 15.811 5.766 2.608 1.00 82.81 92 ASN A C 1
ATOM 732 O O . ASN A 1 92 ? 14.860 6.381 2.123 1.00 82.81 92 ASN A O 1
ATOM 736 N N . ASP A 1 93 ? 17.056 5.840 2.143 1.00 86.12 93 ASP A N 1
ATOM 737 C CA . ASP A 1 93 ? 17.525 6.610 0.993 1.00 86.12 93 ASP A CA 1
ATOM 738 C C . ASP A 1 93 ? 18.431 5.701 0.141 1.00 86.12 93 ASP A C 1
ATOM 740 O O . ASP A 1 93 ? 19.526 5.318 0.560 1.00 86.12 93 ASP A O 1
ATOM 744 N N . ILE A 1 94 ? 17.920 5.268 -1.012 1.00 78.62 94 ILE A N 1
ATOM 745 C CA . ILE A 1 94 ? 18.579 4.341 -1.932 1.00 78.62 94 ILE A CA 1
ATOM 746 C C . ILE A 1 94 ? 19.192 5.168 -3.072 1.00 78.62 94 ILE A C 1
ATOM 748 O O . ILE A 1 94 ? 18.426 5.775 -3.823 1.00 78.62 94 ILE A O 1
ATOM 752 N N . PRO A 1 95 ? 20.527 5.165 -3.248 1.00 76.88 95 PRO A N 1
ATOM 753 C CA . PRO A 1 95 ? 21.206 5.973 -4.262 1.00 76.88 95 PRO A CA 1
ATOM 754 C C . PRO A 1 95 ? 20.783 5.721 -5.727 1.00 76.88 95 PRO A C 1
ATOM 756 O O . PRO A 1 95 ? 20.138 4.730 -6.078 1.00 76.88 95 PRO A O 1
ATOM 759 N N . SER A 1 96 ? 21.147 6.671 -6.598 1.00 64.12 96 SER A N 1
ATOM 760 C CA . SER A 1 96 ? 20.667 6.828 -7.983 1.00 64.12 96 SER A CA 1
ATOM 761 C C . SER A 1 96 ? 21.229 5.875 -9.037 1.00 64.12 96 SER A C 1
ATOM 763 O O . SER A 1 96 ? 20.824 5.946 -10.199 1.00 64.12 96 SER A O 1
ATOM 765 N N . ASP A 1 97 ? 22.094 4.934 -8.664 1.00 64.44 97 ASP A N 1
ATOM 766 C CA . ASP A 1 97 ? 22.419 3.772 -9.500 1.00 64.44 97 ASP A CA 1
ATOM 767 C C . ASP A 1 97 ? 21.181 2.888 -9.771 1.00 64.44 97 ASP A C 1
ATOM 769 O O . ASP A 1 97 ? 21.185 2.014 -10.644 1.00 64.44 97 ASP A O 1
ATOM 773 N N . PHE A 1 98 ? 20.079 3.183 -9.082 1.00 58.69 98 PHE A N 1
ATOM 774 C CA . PHE A 1 98 ? 18.752 2.654 -9.307 1.00 58.69 98 PHE A CA 1
ATOM 775 C C . PHE A 1 98 ? 17.863 3.627 -10.111 1.00 58.69 98 PHE A C 1
ATOM 777 O O . PHE A 1 98 ? 17.446 4.667 -9.605 1.00 58.69 98 PHE A O 1
ATOM 784 N N . VAL A 1 99 ? 17.505 3.270 -11.352 1.00 53.75 99 VAL A N 1
ATOM 785 C CA . VAL A 1 99 ? 16.422 3.928 -12.110 1.00 53.75 99 VAL A CA 1
ATOM 786 C C . VAL A 1 99 ? 15.169 3.048 -12.004 1.00 53.75 99 VAL A C 1
ATOM 788 O O . VAL A 1 99 ? 15.107 2.015 -12.673 1.00 53.75 99 VAL A O 1
ATOM 791 N N . PRO A 1 100 ? 14.176 3.388 -11.163 1.00 56.25 100 PRO A N 1
ATOM 792 C CA . PRO A 1 100 ? 12.916 2.665 -11.129 1.00 56.25 100 PRO A CA 1
ATOM 793 C C . PRO A 1 100 ? 12.074 3.052 -12.339 1.00 56.25 100 PRO A C 1
ATOM 795 O O . PRO A 1 100 ? 11.667 4.205 -12.480 1.00 56.25 100 PRO A O 1
ATOM 798 N N . GLU A 1 101 ? 11.706 2.069 -13.146 1.00 57.50 101 GLU A N 1
ATOM 799 C CA . GLU A 1 101 ? 10.455 2.151 -13.888 1.00 57.50 101 GLU A CA 1
ATOM 800 C C . GLU A 1 101 ? 9.349 1.640 -12.946 1.00 57.50 101 GLU A C 1
ATOM 802 O O . GLU A 1 101 ? 9.375 0.488 -12.530 1.00 57.50 101 GLU A O 1
ATOM 807 N N . TYR A 1 102 ? 8.467 2.554 -12.522 1.00 57.56 102 TYR A N 1
ATOM 808 C CA . TYR A 1 102 ? 7.200 2.354 -11.789 1.00 57.56 102 TYR A CA 1
ATOM 809 C C . TYR A 1 102 ? 7.136 1.185 -10.763 1.00 57.56 102 TYR A C 1
ATOM 811 O O . TYR A 1 102 ? 6.645 0.111 -11.097 1.00 57.56 102 TYR A O 1
ATOM 819 N N . PRO A 1 103 ? 7.553 1.375 -9.492 1.00 53.84 103 PRO A N 1
ATOM 820 C CA . PRO A 1 103 ? 7.330 0.410 -8.410 1.00 53.84 103 PRO A CA 1
ATOM 821 C C . PRO A 1 103 ? 5.854 0.082 -8.170 1.00 53.84 103 PRO A C 1
ATOM 823 O O . PRO A 1 103 ? 5.008 0.974 -8.060 1.00 53.84 103 PRO A O 1
ATOM 826 N N . GLU A 1 104 ? 5.577 -1.198 -7.954 1.00 56.88 104 GLU A N 1
ATOM 827 C CA . GLU A 1 104 ? 4.273 -1.724 -7.554 1.00 56.88 104 GLU A CA 1
ATOM 828 C C . GLU A 1 104 ? 4.398 -2.484 -6.217 1.00 56.88 104 GLU A C 1
ATOM 830 O O . GLU A 1 104 ? 5.456 -2.976 -5.825 1.00 56.88 104 GLU A O 1
ATOM 835 N N . ILE A 1 105 ? 3.309 -2.509 -5.456 1.00 55.72 105 ILE A N 1
ATOM 836 C CA . ILE A 1 105 ? 3.230 -2.866 -4.030 1.00 55.72 105 ILE A CA 1
ATOM 837 C C . ILE A 1 105 ? 2.103 -3.900 -3.870 1.00 55.72 105 ILE A C 1
ATOM 839 O O . ILE A 1 105 ? 1.105 -3.766 -4.568 1.00 55.72 105 ILE A O 1
ATOM 843 N N . ASN A 1 106 ? 2.091 -4.911 -2.987 1.00 59.19 106 ASN A N 1
ATOM 844 C CA . ASN A 1 106 ? 2.972 -5.409 -1.915 1.00 59.19 106 ASN A CA 1
ATOM 845 C C . ASN A 1 106 ? 2.666 -6.917 -1.763 1.00 59.19 106 ASN A C 1
ATOM 847 O O . ASN A 1 106 ? 1.493 -7.291 -1.748 1.00 59.19 106 ASN A O 1
ATOM 851 N N . TYR A 1 107 ? 3.680 -7.755 -1.536 1.00 55.62 107 TYR A N 1
ATOM 852 C CA . TYR A 1 107 ? 3.518 -9.114 -0.990 1.00 55.62 107 TYR A CA 1
ATOM 853 C C . TYR A 1 107 ? 4.578 -9.346 0.089 1.00 55.62 107 TYR A C 1
ATOM 855 O O . TYR A 1 107 ? 5.762 -9.124 -0.164 1.00 55.62 107 TYR A O 1
ATOM 863 N N . ASN A 1 108 ? 4.162 -9.735 1.298 1.00 61.44 108 ASN A N 1
ATOM 864 C CA . ASN A 1 108 ? 5.028 -10.034 2.453 1.00 61.44 108 ASN A CA 1
ATOM 865 C C . ASN A 1 108 ? 6.100 -8.965 2.752 1.00 61.44 108 ASN A C 1
ATOM 867 O O . ASN A 1 108 ? 7.279 -9.279 2.928 1.00 61.44 108 ASN A O 1
ATOM 871 N N . GLY A 1 109 ? 5.703 -7.687 2.760 1.00 68.25 109 GLY A N 1
ATOM 872 C CA . GLY A 1 109 ? 6.598 -6.571 3.085 1.00 68.25 109 GLY A CA 1
ATOM 873 C C . GLY A 1 109 ? 7.676 -6.276 2.041 1.00 68.25 109 GLY A C 1
ATOM 874 O O . GLY A 1 109 ? 8.702 -5.681 2.369 1.00 68.25 109 GLY A O 1
ATOM 875 N N . LYS A 1 110 ? 7.469 -6.687 0.787 1.00 72.31 110 LYS A N 1
ATOM 876 C CA . LYS A 1 110 ? 8.394 -6.432 -0.322 1.00 72.31 110 LYS A CA 1
ATOM 877 C C . LYS A 1 110 ? 7.790 -5.465 -1.338 1.00 72.31 110 LYS A C 1
ATOM 879 O O . LYS A 1 110 ? 6.693 -5.691 -1.850 1.00 72.31 110 LYS A O 1
ATOM 884 N N . LEU A 1 111 ? 8.552 -4.425 -1.669 1.00 73.44 111 LEU A N 1
ATOM 885 C CA . LEU A 1 111 ? 8.254 -3.468 -2.734 1.00 73.44 111 LEU A CA 1
ATOM 886 C C . LEU A 1 111 ? 8.858 -3.986 -4.037 1.00 73.44 111 LEU A C 1
ATOM 888 O O . LEU A 1 111 ? 10.080 -3.990 -4.170 1.00 73.44 111 LEU A O 1
ATOM 892 N N . PHE A 1 112 ? 8.038 -4.430 -4.985 1.00 72.00 112 PHE A N 1
ATOM 893 C CA . PHE A 1 112 ? 8.532 -4.976 -6.245 1.00 72.00 112 PHE A CA 1
ATOM 894 C C . PHE A 1 112 ? 8.730 -3.865 -7.283 1.00 72.00 112 PHE A C 1
ATOM 896 O O . PHE A 1 112 ? 7.883 -3.001 -7.500 1.00 72.00 112 PHE A O 1
ATOM 903 N N . PHE A 1 113 ? 9.868 -3.910 -7.964 1.00 70.50 113 PHE A N 1
ATOM 904 C CA . PHE A 1 113 ? 10.199 -3.055 -9.093 1.00 70.50 113 PHE A CA 1
ATOM 905 C C . PHE A 1 113 ? 10.191 -3.925 -10.342 1.00 70.50 113 PHE A C 1
ATOM 907 O O . PHE A 1 113 ? 11.138 -4.670 -10.616 1.00 70.50 113 PHE A O 1
ATOM 914 N N . ILE A 1 114 ? 9.078 -3.863 -11.066 1.00 65.94 114 ILE A N 1
ATOM 915 C CA . ILE A 1 114 ? 8.843 -4.660 -12.264 1.00 65.94 114 ILE A CA 1
ATOM 916 C C . ILE A 1 114 ? 9.036 -3.733 -13.458 1.00 65.94 114 ILE A C 1
ATOM 918 O O . ILE A 1 114 ? 8.235 -2.832 -13.682 1.00 65.94 114 ILE A O 1
ATOM 922 N N . SER A 1 115 ? 10.106 -3.951 -14.224 1.00 61.50 115 SER A N 1
ATOM 923 C CA . SER A 1 115 ? 10.323 -3.238 -15.484 1.00 61.50 115 SER A CA 1
ATOM 924 C C . SER A 1 115 ? 9.941 -4.122 -16.665 1.00 61.50 115 SER A C 1
ATOM 926 O O . SER A 1 115 ? 10.353 -5.277 -16.765 1.00 61.50 115 SER A O 1
ATOM 928 N N . SER A 1 116 ? 9.208 -3.524 -17.603 1.00 55.75 116 SER A N 1
ATOM 929 C CA . SER A 1 116 ? 8.826 -4.122 -18.888 1.00 55.75 116 SER A CA 1
ATOM 930 C C . SER A 1 116 ? 10.011 -4.480 -19.802 1.00 55.75 116 SER A C 1
ATOM 932 O O . SER A 1 116 ? 9.846 -5.224 -20.768 1.00 55.75 116 SER A O 1
ATOM 934 N N . SER A 1 117 ? 11.212 -3.970 -19.505 1.00 55.31 117 SER A N 1
ATOM 935 C CA . SER A 1 117 ? 12.424 -4.162 -20.309 1.00 55.31 117 SER A CA 1
ATOM 936 C C . SER A 1 117 ? 13.520 -4.972 -19.602 1.00 55.31 117 SER A C 1
ATOM 938 O O . SER A 1 117 ? 14.549 -5.272 -20.208 1.00 55.31 117 SER A O 1
ATOM 940 N N . SER A 1 118 ? 13.305 -5.369 -18.342 1.00 62.09 118 SER A N 1
ATOM 941 C CA . SER A 1 118 ? 14.314 -6.027 -17.505 1.00 62.09 118 SER A CA 1
ATOM 942 C C . SER A 1 118 ? 14.099 -7.538 -17.412 1.00 62.09 118 SER A C 1
ATOM 944 O O . SER A 1 118 ? 12.996 -8.007 -17.150 1.00 62.09 118 SER A O 1
ATOM 946 N N . THR A 1 119 ? 15.180 -8.312 -17.549 1.00 62.75 119 THR A N 1
ATOM 947 C CA . THR A 1 119 ? 15.231 -9.754 -17.221 1.00 62.75 119 THR A CA 1
ATOM 948 C C . THR A 1 119 ? 15.506 -10.004 -15.734 1.00 62.75 119 THR A C 1
ATOM 950 O O . THR A 1 119 ? 15.881 -11.101 -15.328 1.00 62.75 119 THR A O 1
ATOM 953 N N . GLN A 1 120 ? 15.385 -8.970 -14.905 1.00 68.38 120 GLN A N 1
ATOM 954 C CA . GLN A 1 120 ? 15.601 -9.023 -13.466 1.00 68.38 120 GLN A CA 1
ATOM 955 C C . GLN A 1 120 ? 14.380 -8.467 -12.751 1.00 68.38 120 GLN A C 1
ATOM 957 O O . GLN A 1 120 ? 13.907 -7.378 -13.090 1.00 68.38 120 GLN A O 1
ATOM 962 N N . ILE A 1 121 ? 13.936 -9.178 -11.718 1.00 71.31 121 ILE A N 1
ATOM 963 C CA . ILE A 1 121 ? 13.019 -8.627 -10.727 1.00 71.31 121 ILE A CA 1
ATOM 964 C C . ILE A 1 121 ? 13.870 -8.050 -9.617 1.00 71.31 121 ILE A C 1
ATOM 966 O O . ILE A 1 121 ? 14.730 -8.732 -9.055 1.00 71.31 121 ILE A O 1
ATOM 970 N N . LYS A 1 122 ? 13.603 -6.799 -9.270 1.00 73.94 122 LYS A N 1
ATOM 971 C CA . LYS A 1 122 ? 14.155 -6.214 -8.058 1.00 73.94 122 LYS A CA 1
ATOM 972 C C . LYS A 1 122 ? 13.029 -6.064 -7.063 1.00 73.94 122 LYS A C 1
ATOM 974 O O . LYS A 1 122 ? 11.922 -5.691 -7.440 1.00 73.94 122 LYS A O 1
ATOM 979 N N . TYR A 1 123 ? 13.301 -6.336 -5.802 1.00 75.75 123 TYR A N 1
ATOM 980 C CA . TYR A 1 123 ? 12.388 -5.954 -4.745 1.00 75.75 123 TYR A CA 1
ATOM 981 C C . TYR A 1 123 ? 13.154 -5.391 -3.564 1.00 75.75 123 TYR A C 1
ATOM 983 O O . TYR A 1 123 ? 14.271 -5.810 -3.267 1.00 75.75 123 TYR A O 1
ATOM 991 N N . TYR A 1 124 ? 12.556 -4.415 -2.900 1.00 74.81 124 TYR A N 1
ATOM 992 C CA . TYR A 1 124 ? 13.058 -3.906 -1.641 1.00 74.81 124 TYR A CA 1
ATOM 993 C C . TYR A 1 124 ? 12.302 -4.577 -0.506 1.00 74.81 124 TYR A C 1
ATOM 995 O O . TYR A 1 124 ? 11.085 -4.445 -0.399 1.00 74.81 124 TYR A O 1
ATOM 1003 N N . ASP A 1 125 ? 13.024 -5.316 0.323 1.00 74.81 125 ASP A N 1
ATOM 1004 C CA . ASP A 1 125 ? 12.476 -5.952 1.509 1.00 74.81 125 ASP A CA 1
ATOM 1005 C C . ASP A 1 125 ? 12.455 -4.930 2.654 1.00 74.81 125 ASP A C 1
ATOM 1007 O O . ASP A 1 125 ? 13.502 -4.482 3.128 1.00 74.81 125 ASP A O 1
ATOM 1011 N N . LEU A 1 126 ? 11.253 -4.526 3.069 1.00 71.56 126 LEU A N 1
ATOM 1012 C CA . LEU A 1 126 ? 11.043 -3.492 4.085 1.00 71.56 126 LEU A CA 1
ATOM 1013 C C . LEU A 1 126 ? 11.481 -3.945 5.489 1.00 71.56 126 LEU A C 1
ATOM 1015 O O . LEU A 1 126 ? 11.799 -3.093 6.317 1.00 71.56 126 LEU A O 1
ATOM 1019 N N . ASN A 1 127 ? 11.541 -5.257 5.753 1.00 71.44 127 ASN A N 1
ATOM 1020 C CA . ASN A 1 127 ? 11.962 -5.804 7.046 1.00 71.44 127 ASN A CA 1
ATOM 1021 C C . ASN A 1 127 ? 13.487 -5.750 7.193 1.00 71.44 127 ASN A C 1
ATOM 1023 O O . ASN A 1 127 ? 14.021 -5.176 8.140 1.00 71.44 127 ASN A O 1
ATOM 1027 N N . SER A 1 128 ? 14.202 -6.321 6.224 1.00 72.06 128 SER A N 1
ATOM 1028 C CA . SER A 1 128 ? 15.670 -6.348 6.200 1.00 72.06 128 SER A CA 1
ATOM 1029 C C . SER A 1 128 ? 16.297 -5.041 5.712 1.00 72.06 128 SER A C 1
ATOM 1031 O O . SER A 1 128 ? 17.506 -4.851 5.863 1.00 72.06 128 SER A O 1
ATOM 1033 N N . LYS A 1 129 ? 15.490 -4.142 5.134 1.00 73.81 129 LYS A N 1
ATOM 1034 C CA . LYS A 1 129 ? 15.897 -2.869 4.524 1.00 73.81 129 LYS A CA 1
ATOM 1035 C C . LYS A 1 129 ? 16.897 -3.029 3.378 1.00 73.81 129 LYS A C 1
ATOM 1037 O O . LYS A 1 129 ? 17.761 -2.173 3.174 1.00 73.81 129 LYS A O 1
ATOM 1042 N N . LYS A 1 130 ? 16.795 -4.132 2.635 1.00 75.75 130 LYS A N 1
ATOM 1043 C CA . LYS A 1 130 ? 17.711 -4.472 1.541 1.00 75.75 130 LYS A CA 1
ATOM 1044 C C . LYS A 1 130 ? 16.990 -4.495 0.204 1.00 75.75 130 LYS A C 1
ATOM 1046 O O . LYS A 1 130 ? 15.901 -5.046 0.074 1.00 75.75 130 LYS A O 1
ATOM 1051 N N . LEU A 1 131 ? 17.659 -3.950 -0.808 1.00 76.31 131 LEU A N 1
ATOM 1052 C CA . LEU A 1 131 ? 17.298 -4.165 -2.200 1.00 76.31 131 LEU A CA 1
ATOM 1053 C C . LEU A 1 131 ? 17.872 -5.510 -2.654 1.00 76.31 131 LEU A C 1
ATOM 1055 O O . LEU A 1 131 ? 19.082 -5.725 -2.597 1.00 76.31 131 LEU A O 1
ATOM 1059 N N . ILE A 1 132 ? 17.006 -6.403 -3.112 1.00 76.62 132 ILE A N 1
ATOM 1060 C CA . ILE A 1 132 ? 17.369 -7.721 -3.618 1.00 76.62 132 ILE A CA 1
ATOM 1061 C C . ILE A 1 132 ? 17.077 -7.757 -5.116 1.00 76.62 132 ILE A C 1
ATOM 1063 O O . ILE A 1 132 ? 16.023 -7.317 -5.571 1.00 76.62 132 ILE A O 1
ATOM 1067 N N . THR A 1 133 ? 18.036 -8.262 -5.891 1.00 76.69 133 THR A N 1
ATOM 1068 C CA . THR A 1 133 ? 17.903 -8.461 -7.338 1.00 76.69 133 THR A CA 1
ATOM 1069 C C . THR A 1 133 ? 17.903 -9.951 -7.620 1.00 76.69 133 THR A C 1
ATOM 1071 O O . THR A 1 133 ? 18.873 -10.633 -7.300 1.00 76.69 133 THR A O 1
ATOM 1074 N N . HIS A 1 134 ? 16.837 -10.437 -8.244 1.00 71.69 134 HIS A N 1
ATOM 1075 C CA . HIS A 1 134 ? 16.727 -11.814 -8.694 1.00 71.69 134 HIS A CA 1
ATOM 1076 C C . HIS A 1 134 ? 16.742 -11.874 -10.222 1.00 71.69 134 HIS A C 1
ATOM 1078 O O . HIS A 1 134 ? 16.040 -11.089 -10.874 1.00 71.69 134 HIS A O 1
ATOM 1084 N N . PRO A 1 135 ? 17.522 -12.794 -10.818 1.00 66.06 135 PRO A N 1
ATOM 1085 C CA . PRO A 1 135 ? 17.376 -13.096 -12.229 1.00 66.06 135 PRO A CA 1
ATOM 1086 C C . PRO A 1 135 ? 15.978 -13.672 -12.454 1.00 66.06 135 PRO A C 1
ATOM 1088 O O . PRO A 1 135 ? 15.543 -14.580 -11.752 1.00 66.06 135 PRO A O 1
ATOM 1091 N N . ALA A 1 136 ? 15.270 -13.126 -13.429 1.00 60.78 136 ALA A N 1
ATOM 1092 C CA . ALA A 1 136 ? 13.984 -13.634 -13.852 1.00 60.78 136 ALA A CA 1
ATOM 1093 C C . ALA A 1 136 ? 14.181 -14.520 -15.084 1.00 60.78 136 ALA A C 1
ATOM 1095 O O . ALA A 1 136 ? 14.716 -14.086 -16.102 1.00 60.78 136 ALA A O 1
ATOM 1096 N N . SER A 1 137 ? 13.708 -15.763 -15.008 1.00 54.12 137 SER A N 1
ATOM 1097 C CA . SER A 1 137 ? 13.764 -16.731 -16.114 1.00 54.12 137 SER A CA 1
ATOM 1098 C C . SER A 1 137 ? 12.719 -16.469 -17.212 1.00 54.12 137 SER A C 1
ATOM 1100 O O . SER A 1 137 ? 12.532 -17.308 -18.091 1.00 54.12 137 SER A O 1
ATOM 1102 N N . PHE A 1 138 ? 12.015 -15.331 -17.179 1.00 57.25 138 PHE A N 1
ATOM 1103 C CA . PHE A 1 138 ? 10.980 -14.985 -18.154 1.00 57.25 138 PHE A CA 1
ATOM 1104 C C . PHE A 1 138 ? 11.452 -13.926 -19.155 1.00 57.25 138 PHE A C 1
ATOM 1106 O O . PHE A 1 138 ? 12.315 -13.094 -18.881 1.00 57.25 138 PHE A O 1
ATOM 1113 N N . THR A 1 139 ? 10.851 -13.945 -20.343 1.00 55.53 139 THR A N 1
ATOM 1114 C CA . THR A 1 139 ? 11.067 -12.919 -21.367 1.00 55.53 139 THR A CA 1
ATOM 1115 C C . THR A 1 139 ? 10.320 -11.639 -20.965 1.00 55.53 139 THR A C 1
ATOM 1117 O O . THR A 1 139 ? 9.099 -11.712 -20.788 1.00 55.53 139 THR A O 1
ATOM 1120 N N . PRO A 1 140 ? 10.995 -10.480 -20.822 1.00 56.22 140 PRO A N 1
ATOM 1121 C CA . PRO A 1 140 ? 10.343 -9.228 -20.462 1.00 56.22 140 PRO A CA 1
ATOM 1122 C C . PRO A 1 140 ? 9.269 -8.908 -21.496 1.00 56.22 140 PRO A C 1
ATOM 1124 O O . PRO A 1 140 ? 9.529 -8.873 -22.704 1.00 56.22 140 PRO A O 1
ATOM 1127 N N . LEU A 1 141 ? 8.043 -8.700 -21.034 1.00 56.56 141 LEU A N 1
ATOM 1128 C CA . LEU A 1 141 ? 7.000 -8.199 -21.905 1.00 56.56 141 LEU A CA 1
ATOM 1129 C C . LEU A 1 141 ? 7.246 -6.716 -22.098 1.00 56.56 141 LEU A C 1
ATOM 1131 O O . LEU A 1 141 ? 6.986 -5.927 -21.196 1.00 56.56 141 LEU A O 1
ATOM 1135 N N . ASN A 1 142 ? 7.684 -6.348 -23.296 1.00 64.94 142 ASN A N 1
ATOM 1136 C CA . ASN A 1 142 ? 7.795 -4.960 -23.715 1.00 64.94 142 ASN A CA 1
ATOM 1137 C C . ASN A 1 142 ? 6.389 -4.331 -23.827 1.00 64.94 142 ASN A C 1
ATOM 1139 O O . ASN A 1 142 ? 5.816 -4.243 -24.920 1.00 64.94 142 ASN A O 1
ATOM 1143 N N . ARG A 1 143 ? 5.791 -3.982 -22.680 1.00 73.25 143 ARG A N 1
ATOM 1144 C CA . ARG A 1 143 ? 4.462 -3.381 -22.560 1.00 73.25 143 ARG A CA 1
ATOM 1145 C C . ARG A 1 143 ? 4.414 -2.259 -21.523 1.00 73.25 143 ARG A C 1
ATOM 1147 O O . ARG A 1 143 ? 5.052 -2.342 -20.484 1.00 73.25 143 ARG A O 1
ATOM 1154 N N . VAL A 1 144 ? 3.598 -1.240 -21.783 1.00 73.06 144 VAL A N 1
ATOM 1155 C CA . VAL A 1 144 ? 3.350 -0.104 -20.872 1.00 73.06 144 VAL A CA 1
ATOM 1156 C C . VAL A 1 144 ? 1.868 0.029 -20.543 1.00 73.06 144 VAL A C 1
ATOM 1158 O O . VAL A 1 144 ? 1.018 -0.449 -21.296 1.00 73.06 144 VAL A O 1
ATOM 1161 N N . GLY A 1 145 ? 1.545 0.697 -19.433 1.00 71.69 145 GLY A N 1
ATOM 1162 C CA . GLY A 1 145 ? 0.154 0.941 -19.031 1.00 71.69 145 GLY A CA 1
ATOM 1163 C C . GLY A 1 145 ? -0.623 -0.336 -18.699 1.00 71.69 145 GLY A C 1
ATOM 1164 O O . GLY A 1 145 ? -1.834 -0.383 -18.899 1.00 71.69 145 GLY A O 1
ATOM 1165 N N . TYR A 1 146 ? 0.081 -1.383 -18.269 1.00 76.75 146 TYR A N 1
ATOM 1166 C CA . TYR A 1 146 ? -0.526 -2.582 -17.704 1.00 76.75 146 TYR A CA 1
ATOM 1167 C C . TYR A 1 146 ? -1.034 -2.305 -16.286 1.00 76.75 146 TYR A C 1
ATOM 1169 O O . TYR A 1 146 ? -0.651 -1.319 -15.656 1.00 76.75 146 TYR A O 1
ATOM 1177 N N . TYR A 1 147 ? -1.885 -3.197 -15.790 1.00 76.50 147 TYR A N 1
ATOM 1178 C CA . TYR A 1 147 ? -2.202 -3.287 -14.370 1.00 76.50 147 TYR A CA 1
ATOM 1179 C C . TYR A 1 147 ? -1.566 -4.545 -13.810 1.00 76.50 147 TYR A C 1
ATOM 1181 O O . TYR A 1 147 ? -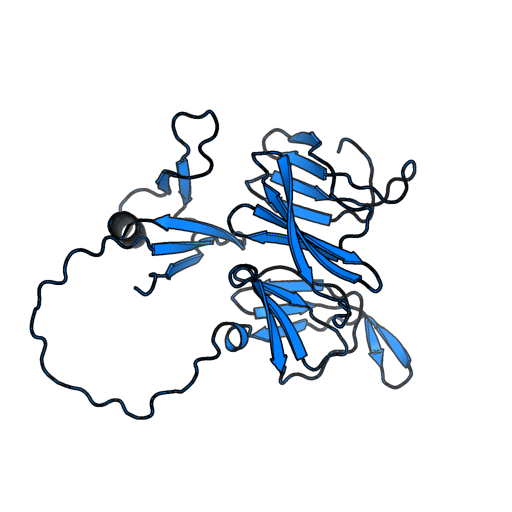1.501 -5.556 -14.512 1.00 76.50 147 TYR A O 1
ATOM 1189 N N . SER A 1 148 ? -1.140 -4.510 -12.556 1.00 73.75 148 SER A N 1
ATOM 1190 C CA . SER A 1 148 ? -0.702 -5.712 -11.867 1.00 73.75 148 SER A CA 1
ATOM 1191 C C . SER A 1 148 ? -1.434 -5.921 -10.548 1.00 73.75 148 SER A C 1
ATOM 1193 O O . SER A 1 148 ? -2.088 -5.022 -10.013 1.00 73.75 148 SER A O 1
ATOM 1195 N N . GLY A 1 149 ? -1.348 -7.146 -10.048 1.00 71.25 149 GLY A N 1
ATOM 1196 C CA . GLY A 1 149 ? -1.848 -7.522 -8.737 1.00 71.25 149 GLY A CA 1
ATOM 1197 C C . GLY A 1 149 ? -1.284 -8.867 -8.319 1.00 71.25 149 GLY A C 1
ATOM 1198 O O . GLY A 1 149 ? -0.920 -9.680 -9.164 1.00 71.25 149 GLY A O 1
ATOM 1199 N N . ILE A 1 150 ? -1.204 -9.107 -7.015 1.00 71.62 150 ILE A N 1
ATOM 1200 C CA . ILE A 1 150 ? -0.714 -10.373 -6.473 1.00 71.62 150 ILE A CA 1
ATOM 1201 C C . ILE A 1 150 ? -1.904 -11.158 -5.933 1.00 71.62 150 ILE A C 1
ATOM 1203 O O . ILE A 1 150 ? -2.681 -10.641 -5.135 1.00 71.62 150 ILE A O 1
ATOM 1207 N N . VAL A 1 151 ? -2.058 -12.402 -6.383 1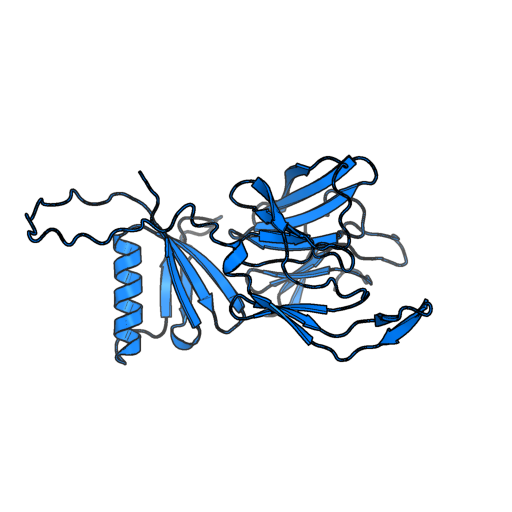.00 67.56 151 VAL A N 1
ATOM 1208 C CA . VAL A 1 151 ? -3.136 -13.303 -5.961 1.00 67.56 151 VAL A CA 1
ATOM 1209 C C . VAL A 1 151 ? -2.531 -14.676 -5.695 1.00 67.56 151 VAL A C 1
ATOM 1211 O O . VAL A 1 151 ? -1.893 -15.251 -6.574 1.00 67.56 151 VAL A O 1
ATOM 1214 N N . LYS A 1 152 ? -2.728 -15.208 -4.482 1.00 67.81 152 LYS A N 1
ATOM 1215 C CA . LYS A 1 152 ? -2.244 -16.542 -4.074 1.00 67.81 152 LYS A CA 1
ATOM 1216 C C . LYS A 1 152 ? -0.747 -16.759 -4.353 1.00 67.81 152 LYS A C 1
ATOM 1218 O O . LYS A 1 152 ? -0.367 -17.745 -4.975 1.00 67.81 152 LYS A O 1
ATOM 1223 N N . GLY A 1 153 ? 0.089 -15.798 -3.952 1.00 68.81 153 GLY A N 1
ATOM 1224 C CA . GLY A 1 153 ? 1.548 -15.878 -4.110 1.00 68.81 153 GLY A CA 1
ATOM 1225 C C . GLY A 1 153 ? 2.068 -15.666 -5.535 1.00 68.81 153 GLY A C 1
ATOM 1226 O O . GLY A 1 153 ? 3.272 -15.733 -5.752 1.00 68.81 153 GLY A O 1
ATOM 1227 N N . LYS A 1 154 ? 1.196 -15.361 -6.501 1.00 73.00 154 LYS A N 1
ATOM 1228 C CA . LYS A 1 154 ? 1.587 -15.068 -7.882 1.00 73.00 154 LYS A CA 1
ATOM 1229 C C . LYS A 1 154 ? 1.337 -13.611 -8.228 1.00 73.00 154 LYS A C 1
ATOM 1231 O O . LYS A 1 154 ? 0.258 -13.090 -7.951 1.00 73.00 154 LYS A O 1
ATOM 1236 N N . LEU A 1 155 ? 2.305 -12.971 -8.869 1.00 74.69 155 LEU A N 1
ATOM 1237 C CA . LEU A 1 155 ? 2.128 -11.674 -9.509 1.00 74.69 155 LEU A CA 1
ATOM 1238 C C . LEU A 1 155 ? 1.463 -11.872 -10.870 1.00 74.69 155 LEU A C 1
ATOM 1240 O O . LEU A 1 155 ? 1.969 -12.605 -11.711 1.00 74.69 155 LEU A O 1
ATOM 1244 N N . TYR A 1 156 ? 0.370 -11.163 -11.101 1.00 77.44 156 TYR A N 1
ATOM 1245 C CA . TYR A 1 156 ? -0.310 -11.084 -12.382 1.00 77.44 156 TYR A CA 1
ATOM 1246 C C . TYR A 1 156 ? -0.070 -9.716 -12.995 1.00 77.44 156 TYR A C 1
ATOM 1248 O O . TYR A 1 156 ? -0.255 -8.703 -12.329 1.00 77.44 156 TYR A O 1
ATOM 1256 N N . VAL A 1 157 ? 0.284 -9.688 -14.274 1.00 77.44 157 VAL A N 1
ATOM 1257 C CA . VAL A 1 157 ? 0.339 -8.485 -15.105 1.00 77.44 157 VAL A CA 1
ATOM 1258 C C . VAL A 1 157 ? -0.704 -8.638 -16.201 1.00 77.44 157 VAL A C 1
ATOM 1260 O O . VAL A 1 157 ? -0.650 -9.569 -17.004 1.00 77.44 157 VAL A O 1
ATOM 1263 N N . VAL A 1 158 ? -1.671 -7.729 -16.232 1.00 82.25 158 VAL A N 1
ATOM 1264 C CA . VAL A 1 158 ? -2.860 -7.814 -17.076 1.00 82.25 158 VAL A CA 1
ATOM 1265 C C . VAL A 1 158 ? -2.907 -6.636 -18.038 1.00 82.25 158 VAL A C 1
ATOM 1267 O O . VAL A 1 158 ? -2.842 -5.468 -17.646 1.00 82.25 158 VAL A O 1
ATOM 1270 N N . GLY A 1 159 ? -3.075 -6.957 -19.318 1.00 82.38 159 GLY A N 1
ATOM 1271 C CA . GLY A 1 159 ? -3.317 -5.985 -20.373 1.00 82.38 159 GLY A CA 1
ATOM 1272 C C . GLY A 1 159 ? -2.133 -5.053 -20.638 1.00 82.38 159 GLY A C 1
ATOM 1273 O O . GLY A 1 159 ? -0.974 -5.470 -20.579 1.00 82.38 159 GLY A O 1
ATOM 1274 N N . GLY A 1 160 ? -2.433 -3.796 -20.969 1.00 83.31 160 GLY A N 1
ATOM 1275 C CA . GLY A 1 160 ? -1.459 -2.776 -21.359 1.00 83.31 160 GLY A CA 1
ATOM 1276 C C . GLY A 1 160 ? -1.284 -2.658 -22.873 1.00 83.31 160 GLY A C 1
ATOM 1277 O O . GLY A 1 160 ? -2.105 -3.130 -23.657 1.00 83.31 160 GLY A O 1
ATOM 1278 N N . THR A 1 161 ? -0.214 -1.992 -23.292 1.00 82.69 161 THR A N 1
ATOM 1279 C CA . THR A 1 161 ? 0.132 -1.765 -24.700 1.00 82.69 161 THR A CA 1
ATOM 1280 C C . THR A 1 161 ? 1.479 -2.392 -24.999 1.00 82.69 161 THR A C 1
ATOM 1282 O O . THR A 1 161 ? 2.478 -1.947 -24.446 1.00 82.69 161 THR A O 1
ATOM 1285 N N . THR A 1 162 ? 1.519 -3.400 -25.870 1.00 78.88 162 THR A N 1
ATOM 1286 C CA . THR A 1 162 ? 2.764 -4.048 -26.314 1.00 78.88 162 THR A CA 1
ATOM 1287 C C . THR A 1 162 ? 3.385 -3.303 -27.486 1.00 78.88 162 THR A C 1
ATOM 1289 O O . THR A 1 162 ? 2.658 -2.893 -28.396 1.00 78.88 162 THR A O 1
ATOM 1292 N N . TYR A 1 163 ? 4.713 -3.220 -27.520 1.00 74.50 163 TYR A N 1
ATOM 1293 C CA . TYR A 1 163 ? 5.459 -2.735 -28.681 1.00 74.50 163 TYR A CA 1
ATOM 1294 C C . TYR A 1 163 ? 5.943 -3.910 -29.528 1.00 74.50 163 TYR A C 1
ATOM 1296 O O . TYR A 1 163 ? 6.719 -4.754 -29.080 1.00 74.50 163 TYR A O 1
ATOM 1304 N N . ARG A 1 164 ? 5.474 -3.977 -30.774 1.00 67.94 164 ARG A N 1
ATOM 1305 C CA . ARG A 1 164 ? 5.917 -4.976 -31.751 1.00 67.94 164 ARG A CA 1
ATOM 1306 C C . ARG A 1 164 ? 7.274 -4.577 -32.335 1.00 67.94 164 ARG A C 1
ATOM 1308 O O . ARG A 1 164 ? 7.640 -3.406 -32.352 1.00 67.94 164 ARG A O 1
ATOM 1315 N N . THR A 1 165 ? 8.000 -5.549 -32.884 1.00 66.31 165 THR A N 1
ATOM 1316 C CA . THR A 1 165 ? 9.340 -5.363 -33.483 1.00 66.31 165 THR A CA 1
ATOM 1317 C C . THR A 1 165 ? 9.384 -4.340 -34.623 1.00 66.31 165 THR A C 1
ATOM 1319 O O . THR A 1 165 ? 10.439 -3.795 -34.923 1.00 66.31 165 THR A O 1
ATOM 1322 N N . ASN A 1 166 ? 8.238 -4.039 -35.237 1.00 70.50 166 ASN A N 1
ATOM 1323 C CA . ASN A 1 166 ? 8.069 -3.005 -36.259 1.00 70.50 166 ASN A CA 1
ATOM 1324 C C . ASN A 1 166 ? 7.800 -1.594 -35.685 1.00 70.50 166 ASN A C 1
ATOM 1326 O O . ASN A 1 166 ? 7.421 -0.701 -36.438 1.00 70.50 166 ASN A O 1
ATOM 1330 N N . GLY A 1 167 ? 7.914 -1.403 -34.366 1.00 70.44 167 GLY A N 1
ATOM 1331 C CA . GLY A 1 167 ? 7.649 -0.136 -33.676 1.00 70.44 167 GLY A CA 1
ATOM 1332 C C . GLY A 1 167 ? 6.167 0.181 -33.449 1.00 70.44 167 GLY A C 1
ATOM 1333 O O . GLY A 1 167 ? 5.853 1.210 -32.856 1.00 70.44 167 GLY A O 1
ATOM 1334 N N . SER A 1 168 ? 5.240 -0.678 -33.891 1.00 76.00 168 SER A N 1
ATOM 1335 C CA . SER A 1 168 ? 3.809 -0.465 -33.652 1.00 76.00 168 SER A CA 1
ATOM 1336 C C . SER A 1 168 ? 3.419 -0.818 -32.215 1.00 76.00 168 SER A C 1
ATOM 1338 O O . SER A 1 168 ? 3.785 -1.872 -31.693 1.00 76.00 168 SER A O 1
ATOM 1340 N N . ALA A 1 169 ? 2.656 0.072 -31.586 1.00 82.12 169 ALA A N 1
ATOM 1341 C CA . ALA A 1 169 ? 2.028 -0.140 -30.292 1.00 82.12 169 ALA A CA 1
ATOM 1342 C C . ALA A 1 169 ? 0.629 -0.745 -30.494 1.00 82.12 169 ALA A C 1
ATOM 1344 O O . ALA A 1 169 ? -0.116 -0.320 -31.380 1.00 82.12 169 ALA A O 1
ATOM 1345 N N . SER A 1 170 ? 0.249 -1.749 -29.709 1.00 83.94 170 SER A N 1
ATOM 1346 C CA . SER A 1 170 ? -1.110 -2.307 -29.743 1.00 83.94 170 SER A CA 1
ATOM 1347 C C . SER A 1 170 ? -1.585 -2.671 -28.342 1.00 83.94 170 SER A C 1
ATOM 1349 O O . SER A 1 170 ? -0.788 -3.223 -27.578 1.00 83.94 170 SER A O 1
ATOM 1351 N N . PRO A 1 171 ? -2.856 -2.388 -27.997 1.00 86.88 171 PRO A N 1
ATOM 1352 C CA . PRO A 1 171 ? -3.419 -2.863 -26.745 1.00 86.88 171 PRO A CA 1
ATOM 1353 C C . PRO A 1 171 ? -3.415 -4.393 -26.736 1.00 86.88 171 PRO A C 1
ATOM 1355 O O . PRO A 1 171 ? -3.623 -5.029 -27.771 1.00 86.88 171 PRO A O 1
ATOM 1358 N N . THR A 1 172 ? -3.180 -4.973 -25.567 1.00 82.19 172 THR A N 1
ATOM 1359 C CA . THR A 1 172 ? -3.230 -6.418 -25.355 1.00 82.19 172 THR A CA 1
ATOM 1360 C C . THR A 1 172 ? -4.250 -6.768 -24.275 1.00 82.19 172 THR A C 1
ATOM 1362 O O . THR A 1 172 ? -4.484 -5.991 -23.350 1.00 82.19 172 THR A O 1
ATOM 1365 N N . SER A 1 173 ? -4.860 -7.944 -24.405 1.00 83.94 173 SER A N 1
ATOM 1366 C CA . SER A 1 173 ? -5.671 -8.596 -23.371 1.00 83.94 173 SER A CA 1
ATOM 1367 C C . SER A 1 173 ? -4.888 -9.671 -22.610 1.00 83.94 173 SER A C 1
ATOM 1369 O O . SER A 1 173 ? -5.475 -10.406 -21.821 1.00 83.94 173 SER A O 1
ATOM 1371 N N . ASP A 1 174 ? -3.586 -9.805 -22.872 1.00 82.69 174 ASP A N 1
ATOM 1372 C CA . ASP A 1 174 ? -2.763 -10.868 -22.303 1.00 82.69 174 ASP A CA 1
ATOM 1373 C C . ASP A 1 174 ? -2.625 -10.718 -20.789 1.00 82.69 174 ASP A C 1
ATOM 1375 O O . ASP A 1 174 ? -2.342 -9.627 -20.279 1.00 82.69 174 ASP A O 1
ATOM 1379 N N . VAL A 1 175 ? -2.717 -11.854 -20.104 1.00 81.75 175 VAL A N 1
ATOM 1380 C CA . VAL A 1 175 ? -2.369 -12.016 -18.695 1.00 81.75 175 VAL A CA 1
ATOM 1381 C C . VAL A 1 175 ? -1.045 -12.761 -18.628 1.00 81.75 175 VAL A C 1
ATOM 1383 O O . VAL A 1 175 ? -0.906 -13.828 -19.223 1.00 81.75 175 VAL A O 1
ATOM 1386 N N . GLN A 1 176 ? -0.078 -12.204 -17.911 1.00 75.56 176 GLN A N 1
ATOM 1387 C CA . GLN A 1 176 ? 1.117 -12.928 -17.501 1.00 75.56 176 GLN A CA 1
ATOM 1388 C C . GLN A 1 176 ? 1.040 -13.187 -16.007 1.00 75.56 176 GLN A C 1
ATOM 1390 O O . GLN A 1 176 ? 0.650 -12.301 -15.253 1.00 75.56 176 GLN A O 1
ATOM 1395 N N . GLU A 1 177 ? 1.430 -14.386 -15.598 1.00 77.94 177 GLU A N 1
ATOM 1396 C CA . GLU A 1 177 ? 1.640 -14.726 -14.200 1.00 77.94 177 GLU A CA 1
ATOM 1397 C C . GLU A 1 177 ? 3.120 -14.991 -13.930 1.00 77.94 177 GLU A C 1
ATOM 1399 O O . GLU A 1 177 ? 3.858 -15.458 -14.801 1.00 77.94 177 GLU A O 1
ATOM 1404 N N . LEU A 1 178 ? 3.532 -14.692 -12.709 1.00 72.88 178 LEU A N 1
ATOM 1405 C CA . LEU A 1 178 ? 4.846 -14.972 -12.168 1.00 72.88 178 LEU A CA 1
ATOM 1406 C C . LEU A 1 178 ? 4.661 -15.550 -10.770 1.00 72.88 178 LEU A C 1
ATOM 1408 O O . LEU A 1 178 ? 4.061 -14.901 -9.913 1.00 72.88 178 LEU A O 1
ATOM 1412 N N . ASP A 1 179 ? 5.206 -16.740 -10.538 1.00 72.81 179 ASP A N 1
ATOM 1413 C CA . ASP A 1 179 ? 5.267 -17.305 -9.195 1.00 72.81 179 ASP A CA 1
ATOM 1414 C C . ASP A 1 179 ? 6.316 -16.568 -8.359 1.00 72.81 179 ASP A C 1
ATOM 1416 O O . ASP A 1 179 ? 7.465 -16.416 -8.778 1.00 72.81 179 ASP A O 1
ATOM 1420 N N . LEU A 1 180 ? 5.905 -16.050 -7.201 1.00 68.81 180 LEU A N 1
ATOM 1421 C CA . LEU A 1 180 ? 6.800 -15.336 -6.296 1.00 68.81 180 LEU A CA 1
ATOM 1422 C C . LEU A 1 180 ? 7.437 -16.276 -5.268 1.00 68.81 180 LEU A C 1
ATOM 1424 O O . LEU A 1 180 ? 8.311 -15.818 -4.532 1.00 68.81 180 LEU A O 1
ATOM 1428 N N . SER A 1 181 ? 7.050 -17.560 -5.203 1.00 64.31 181 SER A N 1
ATOM 1429 C CA . SER A 1 181 ? 7.634 -18.533 -4.263 1.00 64.31 181 SER A CA 1
ATOM 1430 C C . SER A 1 181 ? 9.159 -18.588 -4.355 1.00 64.31 181 SER A C 1
ATOM 1432 O O . SER A 1 181 ? 9.846 -18.592 -3.333 1.00 64.31 181 SER A O 1
ATOM 1434 N N . ASP A 1 182 ? 9.685 -18.517 -5.577 1.00 56.19 182 ASP A N 1
ATOM 1435 C CA . ASP A 1 182 ? 11.119 -18.600 -5.877 1.00 56.19 182 ASP A CA 1
ATOM 1436 C C . ASP A 1 182 ? 11.897 -17.347 -5.438 1.00 56.19 182 ASP A C 1
ATOM 1438 O O . ASP A 1 182 ? 13.124 -17.352 -5.373 1.00 56.19 182 ASP A O 1
ATOM 1442 N N . LEU A 1 183 ? 11.189 -16.256 -5.129 1.00 57.47 183 LEU A N 1
ATOM 1443 C CA . LEU A 1 183 ? 11.761 -14.977 -4.696 1.00 57.47 183 LEU A CA 1
ATOM 1444 C C . LEU A 1 183 ? 11.730 -14.808 -3.173 1.00 57.47 183 LEU A C 1
ATOM 1446 O O . LEU A 1 183 ? 12.317 -13.860 -2.653 1.00 57.47 183 LEU A O 1
ATOM 1450 N N . VAL A 1 184 ? 11.006 -15.674 -2.458 1.00 51.44 184 VAL A N 1
ATOM 1451 C CA . VAL A 1 184 ? 10.764 -15.555 -1.011 1.00 51.44 184 VAL A CA 1
ATOM 1452 C C . VAL A 1 184 ? 11.692 -16.462 -0.196 1.00 51.44 184 VAL A C 1
ATOM 1454 O O . VAL A 1 184 ? 11.951 -16.134 0.957 1.00 51.44 184 VAL A O 1
ATOM 1457 N N . ASN A 1 185 ? 12.284 -17.497 -0.803 1.00 45.12 185 ASN A N 1
ATOM 1458 C CA . ASN A 1 185 ? 13.307 -18.350 -0.191 1.00 45.12 185 ASN A CA 1
ATOM 1459 C C . ASN A 1 185 ? 14.413 -18.702 -1.201 1.00 45.12 185 ASN A C 1
ATOM 1461 O O . ASN A 1 185 ? 14.243 -19.638 -1.982 1.00 45.12 185 ASN A O 1
ATOM 1465 N N . PRO A 1 186 ? 15.586 -18.047 -1.168 1.00 35.28 186 PRO A N 1
ATOM 1466 C CA . PRO A 1 186 ? 16.781 -18.678 -1.686 1.00 35.28 186 PRO A CA 1
ATOM 1467 C C . PRO A 1 186 ? 17.220 -19.665 -0.608 1.00 35.28 186 PRO A C 1
ATOM 1469 O O . PRO A 1 186 ? 18.045 -19.313 0.227 1.00 35.28 186 PRO A O 1
ATOM 1472 N N . ASP A 1 187 ? 16.617 -20.852 -0.549 1.00 32.19 187 ASP A N 1
ATOM 1473 C CA . ASP A 1 187 ? 17.108 -21.886 0.360 1.00 32.19 187 ASP A CA 1
ATOM 1474 C C . ASP A 1 187 ? 18.545 -22.213 -0.083 1.00 32.19 187 ASP A C 1
ATOM 1476 O O . ASP A 1 187 ? 18.746 -22.734 -1.192 1.00 32.19 187 ASP A O 1
ATOM 1480 N N . PRO A 1 188 ? 19.585 -21.815 0.672 1.00 38.72 188 PRO A N 1
ATOM 1481 C CA . PRO A 1 188 ? 20.933 -22.113 0.278 1.00 38.72 188 PRO A CA 1
ATOM 1482 C C . PRO A 1 188 ? 21.151 -23.553 0.710 1.00 38.72 188 PRO A C 1
ATOM 1484 O O . PRO A 1 188 ? 21.471 -23.809 1.867 1.00 38.72 188 PRO A O 1
ATOM 1487 N N . ASN A 1 189 ? 21.044 -24.454 -0.267 1.00 36.94 189 ASN A N 1
ATOM 1488 C CA . ASN A 1 189 ? 21.518 -25.836 -0.223 1.00 36.94 189 ASN A CA 1
ATOM 1489 C C . ASN A 1 189 ? 20.460 -26.874 0.230 1.00 36.94 189 ASN A C 1
ATOM 1491 O O . ASN A 1 189 ? 20.205 -27.010 1.425 1.00 36.94 189 ASN A O 1
ATOM 1495 N N . PRO A 1 190 ? 19.899 -27.689 -0.687 1.00 36.28 190 PRO A N 1
ATOM 1496 C CA . PRO A 1 190 ? 19.229 -28.920 -0.288 1.00 36.28 190 PRO A CA 1
ATOM 1497 C C . PRO A 1 190 ? 20.286 -29.872 0.286 1.00 36.28 190 PRO A C 1
ATOM 1499 O O . PRO A 1 190 ? 21.165 -30.338 -0.442 1.00 36.28 190 PRO A O 1
ATOM 1502 N N . ASP A 1 191 ? 20.233 -30.128 1.593 1.00 37.06 191 ASP A N 1
ATOM 1503 C CA . ASP A 1 191 ? 21.091 -31.116 2.251 1.00 37.06 191 ASP A CA 1
ATOM 1504 C C . ASP A 1 191 ? 20.879 -32.492 1.581 1.00 37.06 191 ASP A C 1
ATOM 1506 O O . ASP A 1 191 ? 19.753 -33.003 1.567 1.00 37.06 191 ASP A O 1
ATOM 1510 N N . PRO A 1 192 ? 21.906 -33.098 0.955 1.00 37.97 192 PRO A N 1
ATOM 1511 C CA . PRO A 1 192 ? 21.720 -34.250 0.080 1.00 37.97 192 PRO A CA 1
ATOM 1512 C C . PRO A 1 192 ? 21.533 -35.585 0.818 1.00 37.97 192 PRO A C 1
ATOM 1514 O O . PRO A 1 192 ? 21.672 -36.632 0.183 1.00 37.97 192 PRO A O 1
ATOM 1517 N N . ASN A 1 193 ? 21.254 -35.611 2.127 1.00 38.69 193 ASN A N 1
ATOM 1518 C CA . ASN A 1 193 ? 21.259 -36.882 2.852 1.00 38.69 193 ASN A CA 1
ATOM 1519 C C . ASN A 1 193 ? 20.273 -36.967 4.037 1.00 38.69 193 ASN A C 1
ATOM 1521 O O . ASN A 1 193 ? 20.598 -36.540 5.144 1.00 38.69 193 ASN A O 1
ATOM 1525 N N . PRO A 1 194 ? 19.093 -37.595 3.872 1.00 38.88 194 PRO A N 1
ATOM 1526 C CA . PRO A 1 194 ? 18.224 -37.912 4.993 1.00 38.88 194 PRO A CA 1
ATOM 1527 C C . PRO A 1 194 ? 18.728 -39.205 5.643 1.00 38.88 194 PRO A C 1
ATOM 1529 O O . PRO A 1 194 ? 18.397 -40.301 5.194 1.00 38.88 194 PRO A O 1
ATOM 1532 N N . ASN A 1 195 ? 19.540 -39.100 6.695 1.00 39.59 195 ASN A N 1
ATOM 1533 C CA . ASN A 1 195 ? 19.806 -40.255 7.551 1.00 39.59 195 ASN A CA 1
ATOM 1534 C C . ASN A 1 195 ? 18.823 -40.247 8.737 1.00 39.59 195 ASN A C 1
ATOM 1536 O O . ASN A 1 195 ? 18.837 -39.292 9.514 1.00 39.59 195 ASN A O 1
ATOM 1540 N N . PRO A 1 196 ? 17.959 -41.265 8.895 1.00 41.12 196 PRO A N 1
ATOM 1541 C CA . PRO A 1 196 ? 17.053 -41.354 10.031 1.00 41.12 196 PRO A CA 1
ATOM 1542 C C . PRO A 1 196 ? 17.805 -41.895 11.254 1.00 41.12 196 PRO A C 1
ATOM 1544 O O . PRO A 1 196 ? 18.152 -43.074 11.290 1.00 41.12 196 PRO A O 1
ATOM 1547 N N . ASP A 1 197 ? 18.046 -41.055 12.262 1.00 38.09 197 ASP A N 1
ATOM 1548 C CA . ASP A 1 197 ? 18.511 -41.530 13.571 1.00 38.09 197 ASP A CA 1
ATOM 1549 C C . ASP A 1 197 ? 17.300 -41.950 14.434 1.00 38.09 197 ASP A C 1
ATOM 1551 O O . ASP A 1 197 ? 16.386 -41.142 14.646 1.00 38.09 197 ASP A O 1
ATOM 1555 N N . PRO A 1 198 ? 17.231 -43.206 14.913 1.00 39.72 198 PRO A N 1
ATOM 1556 C CA . PRO A 1 198 ? 16.129 -43.695 15.716 1.00 39.72 198 PRO A CA 1
ATOM 1557 C C . PRO A 1 198 ? 16.469 -43.612 17.210 1.00 39.72 198 PRO A C 1
ATOM 1559 O O . PRO A 1 198 ? 16.927 -44.595 17.786 1.00 39.72 198 PRO A O 1
ATOM 1562 N N . ASN A 1 199 ? 16.183 -42.487 17.876 1.00 35.00 199 ASN A N 1
ATOM 1563 C CA . ASN A 1 199 ? 15.747 -42.524 19.282 1.00 35.00 199 ASN A CA 1
ATOM 1564 C C . ASN A 1 199 ? 15.273 -41.159 19.819 1.00 35.00 199 ASN A C 1
ATOM 1566 O O . ASN A 1 199 ? 16.050 -40.204 19.819 1.00 35.00 199 ASN A O 1
ATOM 1570 N N . PRO A 1 200 ? 14.055 -41.055 20.380 1.00 39.06 200 PRO A N 1
ATOM 1571 C CA . PRO A 1 200 ? 13.631 -39.884 21.131 1.00 39.06 200 PRO A CA 1
ATOM 1572 C C . PRO A 1 200 ? 14.062 -40.034 22.597 1.00 39.06 200 PRO A C 1
ATOM 1574 O O . PRO A 1 200 ? 13.479 -40.817 23.345 1.00 39.06 200 PRO A O 1
ATOM 1577 N N . ASN A 1 201 ? 15.068 -39.275 23.034 1.00 34.81 201 ASN A N 1
ATOM 1578 C CA . ASN A 1 201 ? 15.260 -39.035 24.465 1.00 34.81 201 ASN A CA 1
ATOM 1579 C C . ASN A 1 201 ? 14.403 -37.818 24.870 1.00 34.81 201 ASN A C 1
ATOM 1581 O O . ASN A 1 201 ? 14.552 -36.762 24.250 1.00 34.81 201 ASN A O 1
ATOM 1585 N N . PRO A 1 202 ? 13.501 -37.929 25.861 1.00 41.28 202 PRO A N 1
ATOM 1586 C CA . PRO A 1 202 ? 12.692 -36.809 26.313 1.00 41.28 202 PRO A CA 1
ATOM 1587 C C . PRO A 1 202 ? 13.521 -35.941 27.261 1.00 41.28 202 PRO A C 1
ATOM 1589 O O . PRO A 1 202 ? 13.534 -36.165 28.469 1.00 41.28 202 PRO A O 1
ATOM 1592 N N . ASP A 1 203 ? 14.214 -34.943 26.717 1.00 37.31 203 ASP A N 1
ATOM 1593 C CA . ASP A 1 203 ? 14.700 -33.833 27.536 1.00 37.31 203 ASP A CA 1
ATOM 1594 C C . ASP A 1 203 ? 13.539 -32.831 27.703 1.00 37.31 203 ASP A C 1
ATOM 1596 O O . ASP A 1 203 ? 12.893 -32.469 26.709 1.00 37.31 203 ASP A O 1
ATOM 1600 N N . PRO A 1 204 ? 13.194 -32.399 28.930 1.00 38.72 204 PRO A N 1
ATOM 1601 C CA . PRO A 1 204 ? 12.114 -31.455 29.143 1.00 38.72 204 PRO A CA 1
ATOM 1602 C C . PRO A 1 204 ? 12.590 -30.084 28.661 1.00 38.72 204 PRO A C 1
ATOM 1604 O O . PRO A 1 204 ? 13.314 -29.378 29.361 1.00 38.72 204 PRO A O 1
ATOM 1607 N N . ASN A 1 205 ? 12.200 -29.722 27.437 1.00 36.09 205 ASN A N 1
ATOM 1608 C CA . ASN A 1 205 ? 12.539 -28.434 26.847 1.00 36.09 205 ASN A CA 1
ATOM 1609 C C . ASN A 1 205 ? 12.075 -27.302 27.787 1.00 36.09 205 ASN A C 1
ATOM 1611 O O . ASN A 1 205 ? 10.879 -27.222 28.101 1.00 36.09 205 ASN A O 1
ATOM 1615 N N . PRO A 1 206 ? 12.983 -26.429 28.260 1.00 38.06 206 PRO A N 1
ATOM 1616 C CA . PRO A 1 206 ? 12.613 -25.288 29.071 1.00 38.06 206 PRO A CA 1
ATOM 1617 C C . PRO A 1 206 ? 11.768 -24.338 28.223 1.00 38.06 206 PRO A C 1
ATOM 1619 O O . PRO A 1 206 ? 12.263 -23.689 27.304 1.00 38.06 206 PRO A O 1
ATOM 1622 N N . ASN A 1 207 ? 10.476 -24.311 28.550 1.00 36.84 207 ASN A N 1
ATOM 1623 C CA . ASN A 1 207 ? 9.519 -23.223 28.376 1.00 36.84 207 ASN A CA 1
ATOM 1624 C C . ASN A 1 207 ? 9.995 -22.100 27.423 1.00 36.84 207 ASN A C 1
ATOM 1626 O O . ASN A 1 207 ? 10.760 -21.229 27.851 1.00 36.84 207 ASN A O 1
ATOM 1630 N N . PRO A 1 208 ? 9.578 -22.085 26.143 1.00 42.53 208 PRO A N 1
ATOM 1631 C CA . PRO A 1 208 ? 10.005 -21.046 25.225 1.00 42.53 208 PRO A CA 1
ATOM 1632 C C . PRO A 1 208 ? 9.313 -19.734 25.612 1.00 42.53 208 PRO A C 1
ATOM 1634 O O . PRO A 1 208 ? 8.137 -19.512 25.341 1.00 42.53 208 PRO A O 1
ATOM 1637 N N . THR A 1 209 ? 10.067 -18.836 26.238 1.00 46.66 209 THR A N 1
ATOM 1638 C CA . THR A 1 209 ? 9.709 -17.428 26.473 1.00 46.66 209 THR A CA 1
ATOM 1639 C C . THR A 1 209 ? 9.814 -16.570 25.203 1.00 46.66 209 THR A C 1
ATOM 1641 O O . THR A 1 209 ? 9.852 -15.346 25.288 1.00 46.66 209 THR A O 1
ATOM 1644 N N . GLY A 1 210 ? 9.879 -17.191 24.021 1.00 56.09 210 GLY A N 1
ATOM 1645 C CA . GLY A 1 210 ? 9.948 -16.494 22.741 1.00 56.09 210 GLY A CA 1
ATOM 1646 C C . GLY A 1 210 ? 8.572 -16.001 22.311 1.00 56.09 210 GLY A C 1
ATOM 1647 O O . GLY A 1 210 ? 7.604 -16.760 22.332 1.00 56.09 210 GLY A O 1
ATOM 1648 N N . ASN A 1 211 ? 8.487 -14.732 21.924 1.00 75.62 211 ASN A N 1
ATOM 1649 C CA . ASN A 1 211 ? 7.381 -14.263 21.095 1.00 75.62 211 ASN A CA 1
ATOM 1650 C C . ASN A 1 211 ? 7.461 -14.962 19.718 1.00 75.62 211 ASN A C 1
ATOM 1652 O O . ASN A 1 211 ? 8.520 -15.455 19.342 1.00 75.62 211 ASN A O 1
ATOM 1656 N N . ALA A 1 212 ? 6.364 -15.010 18.976 1.00 84.88 212 ALA A N 1
ATOM 1657 C CA . ALA A 1 212 ? 6.253 -15.495 17.604 1.00 84.88 212 ALA A CA 1
ATOM 1658 C C . ALA A 1 212 ? 5.334 -14.544 16.824 1.00 84.88 212 ALA A C 1
ATOM 1660 O O . ALA A 1 212 ? 4.505 -13.847 17.417 1.00 84.88 212 ALA A O 1
ATOM 1661 N N . LEU A 1 213 ? 5.477 -14.500 15.504 1.00 86.38 213 LEU A N 1
ATOM 1662 C CA . LEU A 1 213 ? 4.643 -13.678 14.634 1.00 86.38 213 LEU A CA 1
ATOM 1663 C C . LEU A 1 213 ? 3.536 -14.537 14.015 1.00 86.38 213 LEU A C 1
ATOM 1665 O O . LEU A 1 213 ? 3.816 -15.473 13.269 1.00 86.38 213 LEU A O 1
ATOM 1669 N N . LEU A 1 214 ? 2.278 -14.207 14.315 1.00 92.94 214 LEU A N 1
ATOM 1670 C CA . LEU A 1 214 ? 1.106 -14.756 13.635 1.00 92.94 214 LEU A CA 1
ATOM 1671 C C . LEU A 1 214 ? 0.742 -13.864 12.447 1.00 92.94 214 LEU A C 1
ATOM 1673 O O . LEU A 1 214 ? 0.420 -12.691 12.648 1.00 92.94 214 LEU A O 1
ATOM 1677 N N . VAL A 1 215 ? 0.730 -14.430 11.242 1.00 89.31 215 VAL A N 1
ATOM 1678 C CA . VAL A 1 215 ? 0.295 -13.759 10.007 1.00 89.31 215 VAL A CA 1
ATOM 1679 C C . VAL A 1 215 ? -0.982 -14.426 9.513 1.00 89.31 215 VAL A C 1
ATOM 1681 O O . VAL A 1 215 ? -1.009 -15.637 9.325 1.00 89.31 215 VAL A O 1
ATOM 1684 N N . ILE A 1 216 ? -2.051 -13.657 9.316 1.00 90.94 216 ILE A N 1
ATOM 1685 C CA . ILE A 1 216 ? -3.360 -14.161 8.886 1.00 90.94 216 ILE A CA 1
ATOM 1686 C C . ILE A 1 216 ? -3.728 -13.521 7.555 1.00 90.94 216 ILE A C 1
ATOM 1688 O O . ILE A 1 216 ? -3.816 -12.293 7.451 1.00 90.94 216 ILE A O 1
ATOM 1692 N N . TYR A 1 217 ? -3.993 -14.366 6.566 1.00 83.56 217 TYR A N 1
ATOM 1693 C CA . TYR A 1 217 ? -4.466 -13.978 5.248 1.00 83.56 217 TYR A CA 1
ATOM 1694 C C . TYR A 1 217 ? -5.987 -14.089 5.229 1.00 83.56 217 TYR A C 1
ATOM 1696 O O . TYR A 1 217 ? -6.548 -15.170 5.419 1.00 83.56 217 TYR A O 1
ATOM 1704 N N . MET A 1 218 ? -6.659 -12.955 5.051 1.00 87.19 218 MET A N 1
ATOM 1705 C CA . MET A 1 218 ? -8.115 -12.904 4.981 1.00 87.19 218 MET A CA 1
ATOM 1706 C C . MET A 1 218 ? -8.582 -13.031 3.526 1.00 87.19 218 MET A C 1
ATOM 1708 O O . MET A 1 218 ? -7.923 -12.520 2.624 1.00 87.19 218 MET A O 1
ATOM 1712 N N . ASP A 1 219 ? -9.768 -13.594 3.302 1.00 81.00 219 ASP A N 1
ATOM 1713 C CA . ASP A 1 219 ? -10.395 -13.721 1.972 1.00 81.00 219 ASP A CA 1
ATOM 1714 C C . ASP A 1 219 ? -10.588 -12.377 1.232 1.00 81.00 219 ASP A C 1
ATOM 1716 O O . ASP A 1 219 ? -10.625 -12.321 0.004 1.00 81.00 219 ASP A O 1
ATOM 1720 N N . SER A 1 220 ? -10.666 -11.274 1.980 1.00 69.00 220 SER A N 1
ATOM 1721 C CA . SER A 1 220 ? -10.692 -9.898 1.463 1.00 69.00 220 SER A CA 1
ATOM 1722 C C . SER A 1 220 ? -9.365 -9.417 0.855 1.00 69.00 220 SER A C 1
ATOM 1724 O O . SER A 1 220 ? -9.319 -8.326 0.287 1.00 69.00 220 SER A O 1
ATOM 1726 N N . GLY A 1 221 ? -8.277 -10.175 1.017 1.00 63.03 221 GLY A N 1
ATOM 1727 C CA . GLY A 1 221 ? -6.910 -9.755 0.705 1.00 63.03 221 GLY A CA 1
ATOM 1728 C C . GLY A 1 221 ? -6.247 -8.908 1.800 1.00 63.03 221 GLY A C 1
ATOM 1729 O O . GLY A 1 221 ? -5.087 -8.525 1.662 1.00 63.03 221 GLY A O 1
ATOM 1730 N N . LEU A 1 222 ? -6.951 -8.612 2.901 1.00 71.69 222 LEU A N 1
ATOM 1731 C CA . LEU A 1 222 ? -6.359 -7.990 4.085 1.00 71.69 222 LEU A CA 1
ATOM 1732 C C . LEU A 1 222 ? -5.408 -8.974 4.779 1.00 71.69 222 LEU A C 1
ATOM 1734 O O . LEU A 1 222 ? -5.791 -10.103 5.078 1.00 71.69 222 LEU A O 1
ATOM 1738 N N . ILE A 1 223 ? -4.205 -8.510 5.113 1.00 79.88 223 ILE A N 1
ATOM 1739 C CA . ILE A 1 223 ? -3.237 -9.260 5.920 1.00 79.88 223 ILE A CA 1
ATOM 1740 C C . ILE A 1 223 ? -3.217 -8.669 7.332 1.00 79.88 223 ILE A C 1
ATOM 1742 O O . ILE A 1 223 ? -3.137 -7.449 7.505 1.00 79.88 223 ILE A O 1
ATOM 1746 N N . LYS A 1 224 ? -3.324 -9.531 8.346 1.00 83.62 224 LYS A N 1
ATOM 1747 C CA . LYS A 1 224 ? -3.250 -9.161 9.766 1.00 83.62 224 LYS A CA 1
ATOM 1748 C C . LYS A 1 224 ? -2.035 -9.822 10.412 1.00 83.62 224 LYS A C 1
ATOM 1750 O O . LYS A 1 224 ? -1.870 -11.030 10.297 1.00 83.62 224 LYS A O 1
ATOM 1755 N N . GLU A 1 225 ? -1.236 -9.038 11.129 1.00 86.94 225 GLU A N 1
ATOM 1756 C CA . GLU A 1 225 ? 0.005 -9.489 11.771 1.00 86.94 225 GLU A CA 1
ATOM 1757 C C . GLU A 1 225 ? -0.027 -9.204 13.280 1.00 86.94 225 GLU A C 1
ATOM 1759 O O . GLU A 1 225 ? -0.419 -8.114 13.725 1.00 86.94 225 GLU A O 1
ATOM 1764 N N . TYR A 1 226 ? 0.382 -10.189 14.080 1.00 87.94 226 TYR A N 1
ATOM 1765 C CA . TYR A 1 226 ? 0.383 -10.094 15.537 1.00 87.94 226 TYR A CA 1
ATOM 1766 C C . TYR A 1 226 ? 1.622 -10.748 16.144 1.00 87.94 226 TYR A C 1
ATOM 1768 O O . TYR A 1 226 ? 1.816 -11.954 16.020 1.00 87.94 226 TYR A O 1
ATOM 1776 N N . GLU A 1 227 ? 2.409 -9.969 16.885 1.00 86.75 227 GLU A N 1
ATOM 1777 C CA . GLU A 1 227 ? 3.375 -10.534 17.827 1.00 86.75 227 GLU A CA 1
ATOM 1778 C C . GLU A 1 227 ? 2.627 -11.144 19.017 1.00 86.75 227 GLU A C 1
ATOM 1780 O O . GLU A 1 227 ? 1.886 -10.461 19.735 1.00 86.75 227 GLU A O 1
ATOM 1785 N N . MET A 1 228 ? 2.818 -12.442 19.216 1.00 87.44 228 MET A N 1
ATOM 1786 C CA . MET A 1 228 ? 2.121 -13.248 20.209 1.00 87.44 228 MET A CA 1
ATOM 1787 C C . MET A 1 228 ? 3.109 -14.094 21.007 1.00 87.44 228 MET A C 1
ATOM 1789 O O . MET A 1 228 ? 4.161 -14.478 20.511 1.00 87.44 228 MET A O 1
ATOM 1793 N N . THR A 1 229 ? 2.786 -14.410 22.255 1.00 88.69 229 THR A N 1
ATOM 1794 C CA . THR A 1 229 ? 3.511 -15.448 22.997 1.00 88.69 229 THR A CA 1
ATOM 1795 C C . THR A 1 229 ? 3.147 -16.831 22.457 1.00 88.69 229 THR A C 1
ATOM 1797 O O . THR A 1 229 ? 2.090 -17.015 21.855 1.00 88.69 229 THR A O 1
ATOM 1800 N N . ASN A 1 230 ? 3.958 -17.846 22.753 1.00 85.06 230 ASN A N 1
ATOM 1801 C CA . ASN A 1 230 ? 3.625 -19.233 22.401 1.00 85.06 230 ASN A CA 1
ATOM 1802 C C . ASN A 1 230 ? 2.280 -19.705 22.981 1.00 85.06 230 ASN A C 1
ATOM 1804 O O . ASN A 1 230 ? 1.582 -20.514 22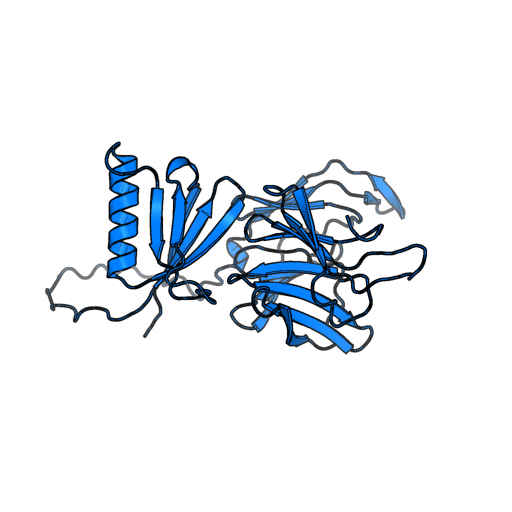.374 1.00 85.06 230 ASN A O 1
ATOM 1808 N N . GLU A 1 231 ? 1.885 -19.183 24.145 1.00 87.62 231 GLU A N 1
ATOM 1809 C CA . GLU A 1 231 ? 0.559 -19.434 24.713 1.00 87.62 231 GLU A CA 1
ATOM 1810 C C . GLU A 1 231 ? -0.554 -18.770 23.891 1.00 87.62 231 GLU A C 1
ATOM 1812 O O . GLU A 1 231 ? -1.574 -19.401 23.628 1.00 87.62 231 GLU A O 1
ATOM 1817 N N . GLU A 1 232 ? -0.361 -17.529 23.445 1.00 91.50 232 GLU A N 1
ATOM 1818 C CA . GLU A 1 232 ? -1.329 -16.823 22.599 1.00 91.50 232 GLU A CA 1
ATOM 1819 C C . GLU A 1 232 ? -1.481 -17.481 21.219 1.00 91.50 232 GLU A C 1
ATOM 1821 O O . GLU A 1 232 ? -2.610 -17.605 20.739 1.00 91.50 232 GLU A O 1
ATOM 1826 N N . ILE A 1 233 ? -0.382 -17.965 20.628 1.00 92.88 233 ILE A N 1
ATOM 1827 C CA . ILE A 1 233 ? -0.402 -18.767 19.396 1.00 92.88 233 ILE A CA 1
ATOM 1828 C C . ILE A 1 233 ? -1.184 -20.062 19.606 1.00 92.88 233 ILE A C 1
ATOM 1830 O O . ILE A 1 233 ? -2.086 -20.368 18.829 1.00 92.88 233 ILE A O 1
ATOM 1834 N N . ARG A 1 234 ? -0.889 -20.810 20.678 1.00 90.56 234 ARG A N 1
ATOM 1835 C CA . ARG A 1 234 ? -1.610 -22.050 20.994 1.00 90.56 234 ARG A CA 1
ATOM 1836 C C . ARG A 1 234 ? -3.110 -21.795 21.147 1.00 90.56 234 ARG A C 1
ATOM 1838 O O . ARG A 1 234 ? -3.908 -22.508 20.547 1.00 90.56 234 ARG A O 1
ATOM 1845 N N . ASN A 1 235 ? -3.488 -20.746 21.878 1.00 93.69 235 ASN A N 1
ATOM 1846 C CA . ASN A 1 235 ? -4.888 -20.364 22.067 1.00 93.69 235 ASN A CA 1
ATOM 1847 C C . ASN A 1 235 ? -5.582 -20.014 20.737 1.00 93.69 235 ASN A C 1
ATOM 1849 O O . ASN A 1 235 ? -6.752 -20.352 20.548 1.00 93.69 235 ASN A O 1
ATOM 1853 N N . PHE A 1 236 ? -4.875 -19.356 19.812 1.00 95.62 236 PHE A N 1
ATOM 1854 C CA . PHE A 1 236 ? -5.395 -19.057 18.477 1.00 95.62 236 PHE A CA 1
ATOM 1855 C C . PHE A 1 236 ? -5.628 -20.335 17.666 1.00 95.62 236 PHE A C 1
ATOM 1857 O O . PHE A 1 236 ? -6.724 -20.532 17.140 1.00 95.62 236 PHE A O 1
ATOM 1864 N N . THR A 1 237 ? -4.639 -21.228 17.602 1.00 93.75 237 THR A N 1
ATOM 1865 C CA . THR A 1 237 ? -4.739 -22.480 16.839 1.00 93.75 237 THR A CA 1
ATOM 1866 C C . THR A 1 237 ? -5.841 -23.387 17.391 1.00 93.75 237 THR A C 1
ATOM 1868 O O . THR A 1 237 ? -6.651 -23.906 16.625 1.00 93.75 237 THR A O 1
ATOM 1871 N N . GLU A 1 238 ? -5.950 -23.517 18.719 1.00 93.62 238 GLU A N 1
ATOM 1872 C CA . GLU A 1 238 ? -7.027 -24.277 19.370 1.00 93.62 238 GLU A CA 1
ATOM 1873 C C . GLU A 1 238 ? -8.413 -23.707 19.047 1.00 93.62 238 GLU A C 1
ATOM 1875 O O . GLU A 1 238 ? -9.351 -24.457 18.759 1.00 93.62 238 GLU A O 1
ATOM 1880 N N . TRP A 1 239 ? -8.554 -22.378 19.058 1.00 96.62 239 TRP A N 1
ATOM 1881 C CA . TRP A 1 239 ? -9.790 -21.723 18.644 1.00 96.62 239 TRP A CA 1
ATOM 1882 C C . TRP A 1 239 ? -10.121 -22.013 17.173 1.00 96.62 239 TRP A C 1
ATOM 1884 O O . TRP A 1 239 ? -11.258 -22.388 16.875 1.00 96.62 239 TRP A O 1
ATOM 1894 N N . TYR A 1 240 ? -9.143 -21.877 16.273 1.00 94.62 240 TYR A N 1
ATOM 1895 C CA . TYR A 1 240 ? -9.330 -22.076 14.836 1.00 94.62 240 TYR A CA 1
ATOM 1896 C C . TYR A 1 240 ? -9.748 -23.516 14.520 1.00 94.62 240 TYR A C 1
ATOM 1898 O O . TYR A 1 240 ? -10.752 -23.746 13.844 1.00 94.62 240 TYR A O 1
ATOM 1906 N N . GLU A 1 241 ? -9.035 -24.505 15.063 1.00 92.56 241 GLU A N 1
ATOM 1907 C CA . GLU A 1 241 ? -9.374 -25.918 14.887 1.00 92.56 241 GLU A CA 1
ATOM 1908 C C . GLU A 1 241 ? -10.703 -26.289 15.546 1.00 92.56 241 GLU A C 1
ATOM 1910 O O . GLU A 1 241 ? -11.481 -27.076 14.997 1.00 92.56 241 GLU A O 1
ATOM 1915 N N . GLY A 1 242 ? -10.977 -25.735 16.730 1.00 90.00 242 GLY A N 1
ATOM 1916 C CA . GLY A 1 242 ? -12.253 -25.906 17.413 1.00 90.00 242 GLY A CA 1
ATOM 1917 C C . GLY A 1 242 ? -13.406 -25.434 16.533 1.00 90.00 242 GLY A C 1
ATOM 1918 O O . GLY A 1 242 ? -14.400 -26.153 16.381 1.00 90.00 242 GLY A O 1
ATOM 1919 N N . ARG A 1 243 ? -13.235 -24.277 15.884 1.00 90.00 243 ARG A N 1
ATOM 1920 C CA . ARG A 1 243 ? -14.213 -23.716 14.954 1.00 90.00 243 ARG A CA 1
ATOM 1921 C C . ARG A 1 243 ? -14.343 -24.503 13.660 1.00 90.00 243 ARG A C 1
ATOM 1923 O O . ARG A 1 243 ? -15.473 -24.766 13.250 1.00 90.00 243 ARG A O 1
ATOM 1930 N N . ALA A 1 244 ? -13.240 -25.000 13.106 1.00 85.56 244 ALA A N 1
ATOM 1931 C CA . ALA A 1 244 ? -13.250 -25.913 11.962 1.00 85.56 244 ALA A CA 1
ATOM 1932 C C . ALA A 1 244 ? -14.020 -27.217 12.237 1.00 85.56 244 ALA A C 1
ATOM 1934 O O . ALA A 1 244 ? -14.640 -27.783 11.340 1.00 85.56 244 ALA A O 1
ATOM 1935 N N . LYS A 1 245 ? -14.049 -27.666 13.497 1.00 93.19 245 LYS A N 1
ATOM 1936 C CA . LYS A 1 245 ? -14.840 -28.820 13.961 1.00 93.19 245 LYS A CA 1
ATOM 1937 C C . LYS A 1 245 ? -16.299 -28.464 14.301 1.00 93.19 245 LYS A C 1
ATOM 1939 O O . LYS A 1 245 ? -17.017 -29.302 14.839 1.00 93.19 245 LYS A O 1
ATOM 1944 N N . GLY A 1 246 ? -16.740 -27.234 14.024 1.00 86.31 246 GLY A N 1
ATOM 1945 C CA . GLY A 1 246 ? -18.097 -26.743 14.291 1.00 86.31 246 GLY A CA 1
ATOM 1946 C C . GLY A 1 246 ? -18.340 -26.240 15.720 1.00 86.31 246 GLY A C 1
ATOM 1947 O O . GLY A 1 246 ? -19.474 -25.903 16.057 1.00 86.31 246 GLY A O 1
ATOM 1948 N N . ASN A 1 247 ? -17.304 -26.156 16.558 1.00 83.56 247 ASN A N 1
ATOM 1949 C CA . ASN A 1 247 ? -17.405 -25.739 17.960 1.00 83.56 247 ASN A CA 1
ATOM 1950 C C . ASN A 1 247 ? -16.909 -24.297 18.162 1.00 83.56 247 ASN A C 1
ATOM 1952 O O . ASN A 1 247 ? -16.364 -23.674 17.263 1.00 83.56 247 ASN A O 1
ATOM 1956 N N . GLY A 1 248 ? -17.072 -23.732 19.358 1.00 83.38 248 GLY A N 1
ATOM 1957 C CA . GLY A 1 248 ? -16.468 -22.437 19.689 1.00 83.38 248 GLY A CA 1
ATOM 1958 C C . GLY A 1 248 ? -17.108 -21.218 19.005 1.00 83.38 248 GLY A C 1
ATOM 1959 O O . GLY A 1 248 ? -18.172 -21.288 18.391 1.00 83.38 248 GLY A O 1
ATOM 1960 N N . ARG A 1 249 ? -16.479 -20.054 19.199 1.00 85.81 249 ARG A N 1
ATOM 1961 C CA . ARG A 1 249 ? -16.987 -18.749 18.743 1.00 85.81 249 ARG A CA 1
ATOM 1962 C C . ARG A 1 249 ? -16.537 -18.451 17.317 1.00 85.81 249 ARG A C 1
ATOM 1964 O O . ARG A 1 249 ? -15.433 -18.819 16.943 1.00 85.81 249 ARG A O 1
ATOM 1971 N N . GLU A 1 250 ? -17.349 -17.700 16.575 1.00 89.75 250 GLU A N 1
ATOM 1972 C CA . GLU A 1 250 ? -17.011 -17.258 15.212 1.00 89.75 250 GLU A CA 1
ATOM 1973 C C . GLU A 1 250 ? -15.822 -16.291 15.157 1.00 89.75 250 GLU A C 1
ATOM 1975 O O . GLU A 1 250 ? -15.125 -16.241 14.152 1.00 89.75 250 GLU A O 1
ATOM 1980 N N . ALA A 1 251 ? -15.572 -15.545 16.234 1.00 90.25 251 ALA A N 1
ATOM 1981 C CA . ALA A 1 251 ? -14.496 -14.565 16.289 1.00 90.25 251 ALA A CA 1
ATOM 1982 C C . ALA A 1 251 ? -13.447 -14.912 17.352 1.00 90.25 251 ALA A C 1
ATOM 1984 O O . ALA A 1 251 ? -13.804 -15.208 18.500 1.00 90.25 251 ALA A O 1
ATOM 1985 N N . TYR A 1 252 ? -12.169 -14.790 16.987 1.00 94.38 252 TYR A N 1
ATOM 1986 C CA . TYR A 1 252 ? -11.047 -14.729 17.923 1.00 94.38 252 TYR 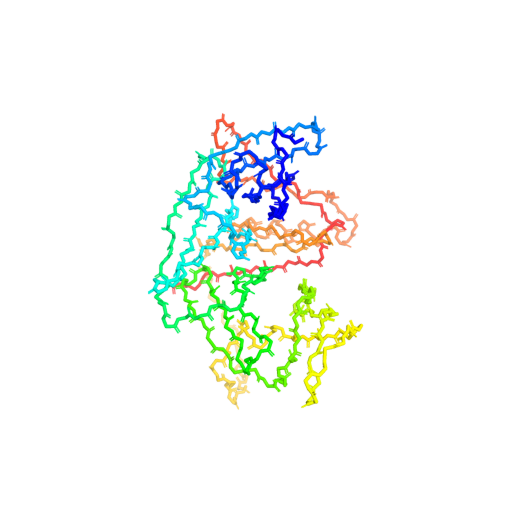A CA 1
ATOM 1987 C C . TYR A 1 252 ? -10.762 -13.284 18.296 1.00 94.38 252 TYR A C 1
ATOM 1989 O O . TYR A 1 252 ? -10.826 -12.394 17.448 1.00 94.38 252 TYR A O 1
ATOM 1997 N N . ILE A 1 253 ? -10.433 -13.046 19.562 1.00 92.06 253 ILE A N 1
ATOM 1998 C CA . ILE A 1 253 ? -10.162 -11.704 20.069 1.00 92.06 253 ILE A CA 1
ATOM 1999 C C . ILE A 1 253 ? -8.679 -11.597 20.379 1.00 92.06 253 ILE A C 1
ATOM 2001 O O . ILE A 1 253 ? -8.195 -12.220 21.322 1.00 92.06 253 ILE A O 1
ATOM 2005 N N . VAL A 1 254 ? -7.981 -10.745 19.637 1.00 89.94 254 VAL A N 1
ATOM 2006 C CA . VAL A 1 254 ? -6.605 -10.369 19.953 1.00 89.94 254 VAL A CA 1
ATOM 2007 C C . VAL A 1 254 ? -6.623 -9.083 20.759 1.00 89.94 254 VAL A C 1
ATOM 2009 O O . VAL A 1 254 ? -7.122 -8.054 20.301 1.00 89.94 254 VAL A O 1
ATOM 2012 N N . ASN A 1 255 ? -6.058 -9.119 21.963 1.00 83.38 255 ASN A N 1
ATOM 2013 C CA . ASN A 1 255 ? -5.786 -7.898 22.712 1.00 83.38 255 ASN A CA 1
ATOM 2014 C C . ASN A 1 255 ? -4.521 -7.265 22.131 1.00 83.38 255 ASN A C 1
ATOM 2016 O O . ASN A 1 255 ? -3.423 -7.798 22.286 1.00 83.38 255 ASN A O 1
ATOM 2020 N N . LYS A 1 256 ? -4.670 -6.133 21.442 1.00 74.56 256 LYS A N 1
ATOM 2021 C CA . LYS A 1 256 ? -3.531 -5.417 20.871 1.00 74.56 256 LYS A CA 1
ATOM 2022 C C . LYS A 1 256 ? -2.695 -4.831 22.009 1.00 74.56 256 LYS A C 1
ATOM 2024 O O . LYS A 1 256 ? -3.184 -4.013 22.787 1.00 74.56 256 LYS A O 1
ATOM 2029 N N . LYS A 1 257 ? -1.434 -5.264 22.091 1.00 73.75 257 LYS A N 1
ATOM 2030 C CA . LYS A 1 257 ? -0.416 -4.738 23.023 1.00 73.75 257 LYS A CA 1
ATOM 2031 C C . LYS A 1 257 ? 0.222 -3.443 22.513 1.00 73.75 257 LYS A C 1
ATOM 2033 O O . LYS A 1 257 ? 0.823 -2.696 23.275 1.00 73.75 257 LYS A O 1
ATOM 2038 N N . TYR A 1 258 ? 0.061 -3.178 21.222 1.00 65.88 258 TYR A N 1
ATOM 2039 C CA . TYR A 1 258 ? 0.533 -1.996 20.518 1.00 65.88 258 TYR A CA 1
ATOM 2040 C C . TYR A 1 258 ? -0.651 -1.104 20.119 1.00 65.88 258 TYR A C 1
ATOM 2042 O O . TYR A 1 258 ? -1.804 -1.540 20.105 1.00 65.88 258 TYR A O 1
ATOM 2050 N N . ASN A 1 259 ? -0.376 0.153 19.760 1.00 55.91 259 ASN A N 1
ATOM 2051 C CA . ASN A 1 259 ? -1.380 1.082 19.225 1.00 55.91 259 ASN A CA 1
ATOM 2052 C C . ASN A 1 259 ? -2.611 1.267 20.140 1.00 55.91 259 ASN A C 1
ATOM 2054 O O . ASN A 1 259 ? -3.724 1.465 19.655 1.00 55.91 259 ASN A O 1
ATOM 2058 N N . ILE A 1 260 ? -2.414 1.188 21.464 1.00 62.00 260 ILE A N 1
ATOM 2059 C CA . ILE A 1 260 ? -3.478 1.346 22.470 1.00 62.00 260 ILE A CA 1
ATOM 2060 C C . ILE A 1 260 ? -3.942 2.812 22.562 1.00 62.00 260 ILE A C 1
ATOM 2062 O O . ILE A 1 260 ? -5.124 3.070 22.774 1.00 62.00 260 ILE A O 1
ATOM 2066 N N . GLY A 1 261 ? -3.048 3.781 22.335 1.00 62.31 261 GLY A N 1
ATOM 2067 C CA . GLY A 1 261 ? -3.393 5.207 22.341 1.00 62.31 261 GLY A CA 1
ATOM 2068 C C . GLY A 1 261 ? -4.006 5.665 23.679 1.00 62.31 261 GLY A C 1
ATOM 2069 O O . GLY A 1 261 ? -3.526 5.240 24.728 1.00 62.31 261 GLY A O 1
ATOM 2070 N N . PRO A 1 262 ? -5.053 6.520 23.674 1.00 68.75 262 PRO A N 1
ATOM 2071 C CA . PRO A 1 262 ? -5.725 6.992 24.892 1.00 68.75 262 PRO A CA 1
ATOM 2072 C C . PRO A 1 262 ? -6.738 5.985 25.471 1.00 68.75 262 PRO A C 1
ATOM 2074 O O . PRO A 1 262 ? -7.465 6.311 26.409 1.00 68.75 262 PRO A O 1
ATOM 2077 N N . PHE A 1 263 ? -6.861 4.794 24.883 1.00 58.09 263 PHE A N 1
ATOM 2078 C CA . PHE A 1 263 ? -7.875 3.815 25.261 1.00 58.09 263 PHE A CA 1
ATOM 2079 C C . PHE A 1 263 ? -7.359 2.878 26.360 1.00 58.09 263 PHE A C 1
ATOM 2081 O O . PHE A 1 263 ? -6.182 2.549 26.409 1.00 58.09 263 PHE A O 1
ATOM 2088 N N . ASN A 1 264 ? -8.249 2.371 27.218 1.00 61.91 264 ASN A N 1
ATOM 2089 C CA . ASN A 1 264 ? -7.865 1.409 28.266 1.00 61.91 264 ASN A CA 1
ATOM 2090 C C . ASN A 1 264 ? -7.497 0.023 27.704 1.00 61.91 264 ASN A C 1
ATOM 2092 O O . ASN A 1 264 ? -6.785 -0.746 28.342 1.00 61.91 264 ASN A O 1
ATOM 2096 N N . SER A 1 265 ? -8.017 -0.323 26.525 1.00 71.25 265 SER A N 1
ATOM 2097 C CA . SER A 1 265 ? -7.690 -1.557 25.808 1.00 71.25 265 SER A CA 1
ATOM 2098 C C . SER A 1 265 ? -8.077 -1.418 24.341 1.00 71.25 265 SER A C 1
ATOM 2100 O O . SER A 1 265 ? -9.131 -0.846 24.051 1.00 71.25 265 SER A O 1
ATOM 2102 N N . ARG A 1 266 ? -7.298 -2.010 23.433 1.00 74.81 266 ARG A N 1
ATOM 2103 C CA . ARG A 1 266 ? -7.662 -2.152 22.018 1.00 74.81 266 ARG A CA 1
ATOM 2104 C C . ARG A 1 266 ? -7.756 -3.635 21.678 1.00 74.81 266 ARG A C 1
ATOM 2106 O O . ARG A 1 266 ? -6.865 -4.410 22.016 1.00 74.81 266 ARG A O 1
ATOM 2113 N N . LYS A 1 267 ? -8.851 -4.033 21.036 1.00 84.69 267 LYS A N 1
ATOM 2114 C CA . LYS A 1 267 ? -9.126 -5.424 20.666 1.00 84.69 267 LYS A CA 1
ATOM 2115 C C . LYS A 1 267 ? -9.343 -5.518 19.167 1.00 84.69 267 LYS A C 1
ATOM 2117 O O . LYS A 1 267 ? -9.975 -4.637 18.590 1.00 84.69 267 LYS A O 1
ATOM 2122 N N . ASP A 1 268 ? -8.812 -6.566 18.562 1.00 83.69 268 ASP A N 1
ATOM 2123 C CA . ASP A 1 268 ? -9.058 -6.924 17.171 1.00 83.69 268 ASP A CA 1
ATOM 2124 C C . ASP A 1 268 ? -9.857 -8.223 17.128 1.00 83.69 268 ASP A C 1
ATOM 2126 O O . ASP A 1 268 ? -9.599 -9.131 17.920 1.00 83.69 268 ASP A O 1
ATOM 2130 N N . PHE A 1 269 ? -10.840 -8.287 16.238 1.00 87.94 269 PHE A N 1
ATOM 2131 C CA . PHE A 1 269 ? -11.740 -9.425 16.101 1.00 87.94 269 PHE A CA 1
ATOM 2132 C C . PHE A 1 269 ? -11.480 -10.077 14.750 1.00 87.94 269 PHE A C 1
ATOM 2134 O O . PHE A 1 269 ? -11.672 -9.458 13.704 1.00 87.94 269 PHE A O 1
ATOM 2141 N N . ILE A 1 270 ? -11.027 -11.325 14.778 1.00 91.31 270 ILE A N 1
ATOM 2142 C CA . ILE A 1 270 ? -10.720 -12.104 13.580 1.00 91.31 270 ILE A CA 1
ATOM 2143 C C . ILE A 1 270 ? -11.869 -13.081 13.362 1.00 91.31 270 ILE A C 1
ATOM 2145 O O . ILE A 1 270 ? -12.117 -13.923 14.222 1.00 91.31 270 ILE A O 1
ATOM 2149 N N . SER A 1 271 ? -12.571 -12.958 12.236 1.00 90.00 271 SER A N 1
ATOM 2150 C CA . SER A 1 271 ? -13.675 -13.853 11.870 1.00 90.00 271 SER A CA 1
ATOM 2151 C C . SER A 1 271 ? -13.139 -15.127 11.236 1.00 90.00 271 SER A C 1
ATOM 2153 O O . SER A 1 271 ? -12.439 -15.040 10.232 1.00 90.00 271 SER A O 1
ATOM 2155 N N . TYR A 1 272 ? -13.501 -16.289 11.779 1.00 93.12 272 TYR A N 1
ATOM 2156 C CA . TYR A 1 272 ? -13.088 -17.592 11.255 1.00 93.12 272 TYR A CA 1
ATOM 2157 C C . TYR A 1 272 ? -13.469 -17.770 9.781 1.00 93.12 272 TYR A C 1
ATOM 2159 O O . TYR A 1 272 ? -12.627 -18.134 8.969 1.00 93.12 272 TYR A O 1
ATOM 2167 N N . SER A 1 273 ? -14.716 -17.449 9.427 1.00 89.94 273 SER A N 1
ATOM 2168 C CA . SER A 1 273 ? -15.257 -17.565 8.063 1.00 89.94 273 SER A CA 1
ATOM 2169 C C . SER A 1 273 ? -14.535 -16.738 6.999 1.00 89.94 273 SER A C 1
ATOM 2171 O O . SER A 1 273 ? -14.733 -16.996 5.816 1.00 89.94 273 SER A O 1
ATOM 2173 N N . HIS A 1 274 ? -13.714 -15.770 7.409 1.00 88.25 274 HIS A N 1
ATOM 2174 C CA . HIS A 1 274 ? -12.965 -14.895 6.511 1.00 88.25 274 HIS A CA 1
ATOM 2175 C C . HIS A 1 274 ? -11.458 -15.164 6.533 1.00 88.25 274 HIS A C 1
ATOM 2177 O O . HIS A 1 274 ? -10.713 -14.439 5.881 1.00 88.25 274 HIS A O 1
ATOM 2183 N N . ILE A 1 275 ? -10.987 -16.171 7.275 1.00 89.69 275 ILE A N 1
ATOM 2184 C CA . ILE A 1 275 ? -9.588 -16.606 7.219 1.00 89.69 275 ILE A CA 1
ATOM 2185 C C . ILE A 1 275 ? -9.422 -17.511 5.994 1.00 89.69 275 ILE A C 1
ATOM 2187 O O . ILE A 1 275 ? -10.054 -18.562 5.910 1.00 89.69 275 ILE A O 1
ATOM 2191 N N . GLU A 1 276 ? -8.552 -17.122 5.063 1.00 85.88 276 GLU A N 1
ATOM 2192 C CA . GLU A 1 276 ? -8.114 -17.980 3.956 1.00 85.88 276 GLU A CA 1
ATOM 2193 C C . GLU A 1 276 ? -7.012 -18.939 4.431 1.00 85.88 276 GLU A C 1
ATOM 2195 O O . GLU A 1 276 ? -7.089 -20.148 4.208 1.00 85.88 276 GLU A O 1
ATOM 2200 N N . SER A 1 277 ? -6.001 -18.409 5.124 1.00 90.12 277 SER A N 1
ATOM 2201 C CA . SER A 1 277 ? -4.896 -19.174 5.710 1.00 90.12 277 SER A CA 1
ATOM 2202 C C . SER A 1 277 ? -4.178 -18.366 6.798 1.00 90.12 277 SER A C 1
ATOM 2204 O O . SER A 1 277 ? -4.435 -17.174 6.985 1.00 90.12 277 SER A O 1
ATOM 2206 N N . PHE A 1 278 ? -3.272 -19.003 7.541 1.00 94.56 278 PHE A N 1
ATOM 2207 C CA . PHE A 1 278 ? -2.383 -18.314 8.474 1.00 94.56 278 PHE A CA 1
ATOM 2208 C C . PHE A 1 278 ? -1.026 -19.017 8.580 1.00 94.56 278 PHE A C 1
ATOM 2210 O O . PHE A 1 278 ? -0.910 -20.212 8.308 1.00 94.56 278 PHE A O 1
ATOM 2217 N N . GLU A 1 279 ? -0.017 -18.268 9.011 1.00 90.94 279 GLU A N 1
ATOM 2218 C CA . GLU A 1 279 ? 1.346 -18.727 9.270 1.00 90.94 279 GLU A CA 1
ATOM 2219 C C . GLU A 1 279 ? 1.775 -18.329 10.685 1.00 90.94 279 GLU A C 1
ATOM 2221 O O . GLU A 1 279 ? 1.405 -17.264 11.185 1.00 90.94 279 GLU A O 1
ATOM 2226 N N . VAL A 1 280 ? 2.592 -19.174 11.316 1.00 90.50 280 VAL A N 1
ATOM 2227 C CA . VAL A 1 280 ? 3.272 -18.872 12.581 1.00 90.50 280 VAL A CA 1
ATOM 2228 C C . VAL A 1 280 ? 4.770 -18.872 12.314 1.00 90.50 280 VAL A C 1
ATOM 2230 O O . VAL A 1 280 ?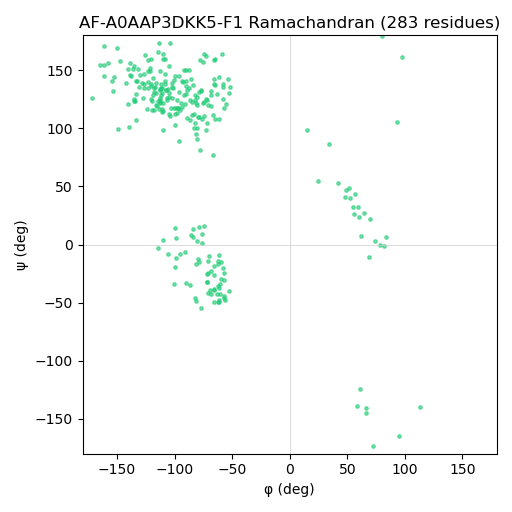 5.319 -19.884 11.884 1.00 90.50 280 VAL A O 1
ATOM 2233 N N . GLN A 1 281 ? 5.425 -17.742 12.567 1.00 84.88 281 GLN A N 1
ATOM 2234 C CA . GLN A 1 281 ? 6.864 -17.575 12.384 1.00 84.88 281 GLN A CA 1
ATOM 2235 C C . GLN A 1 281 ? 7.538 -17.429 13.753 1.00 84.88 281 GLN A C 1
ATOM 2237 O O . GLN A 1 281 ? 7.265 -16.484 14.497 1.00 84.88 281 GLN A O 1
ATOM 2242 N N . GLU A 1 282 ? 8.411 -18.372 14.101 1.00 82.06 282 GLU A N 1
ATOM 2243 C CA . GLU A 1 282 ? 9.175 -18.355 15.353 1.00 82.06 282 GLU A CA 1
ATOM 2244 C C . GLU A 1 282 ? 10.534 -17.667 15.150 1.00 82.06 282 GLU A C 1
ATOM 2246 O O . GLU A 1 282 ? 11.198 -17.871 14.133 1.00 82.06 282 GLU A O 1
ATOM 2251 N N . TYR A 1 283 ? 10.980 -16.860 16.120 1.00 71.31 283 TYR A N 1
ATOM 2252 C CA . TYR A 1 283 ? 12.310 -16.246 16.054 1.00 71.31 283 TYR A CA 1
ATOM 2253 C C . TYR A 1 283 ? 13.398 -17.262 16.425 1.00 71.31 283 TYR A C 1
ATOM 2255 O O . TYR A 1 283 ? 13.326 -17.918 17.467 1.00 71.31 283 TYR A O 1
ATOM 2263 N N . SER A 1 284 ? 14.451 -17.343 15.609 1.00 66.00 284 SER A N 1
ATOM 2264 C CA . SER A 1 284 ? 15.680 -18.052 15.972 1.00 66.00 284 SER A CA 1
ATOM 2265 C C . SER A 1 284 ? 16.365 -17.357 17.155 1.00 66.00 284 SER A C 1
ATOM 2267 O O . SER A 1 284 ? 16.441 -16.126 17.182 1.00 66.00 284 SER A O 1
ATOM 2269 N N . ARG A 1 285 ? 16.857 -18.142 18.120 1.00 55.53 285 ARG A N 1
ATOM 2270 C CA . ARG A 1 285 ? 17.652 -17.649 19.258 1.00 55.53 285 ARG A CA 1
ATOM 2271 C C . ARG A 1 285 ? 19.025 -17.139 18.837 1.00 55.53 285 ARG A C 1
ATOM 2273 O O . ARG A 1 285 ? 19.585 -17.708 17.874 1.00 55.53 285 ARG A O 1
#

Foldseek 3Di:
DVADFPPWDWDDAPQKIWTAWGQHPVPGTFQWIKIARPVVRDIDTFDGHPDTHDFLDWDDDPRWIWTWDQDPQQGIWIWIADPLVSDIDGPDGDGDVDDADRWDDDDQQWTWRQDLQDQWIWIQRNVVRDIDIDGHPDDRFQFPPWDWDDDPQKIKTAWGWGQDPVRDIDTDRDIDIDHCPCVPDPPPDDPPDDDDDDDDDDDPPPDPQFWKKKWFQFQVRDIDIDGGGPVRVVVVVCQLVCVVVVHHDQWDKDWDPPPCPPHPTDIDIDGSVGTPDMDIGTDDD

Radius of gyration: 22.4 Å; Cα contacts (8 Å, |Δi|>4): 514; chains: 1; bounding box: 42×69×65 Å

Organism: Brevibacillus laterosporus (NCBI:txid1465)

Solvent-accessible surface area (backbone atoms only — not comparable to full-atom values): 17054 Å² total; per-residue (Å²): 123,98,71,79,60,44,86,52,49,74,49,79,53,96,85,24,40,41,35,38,37,16,37,26,94,89,70,40,63,26,31,45,26,39,36,36,34,72,90,77,70,45,70,47,81,53,64,55,52,99,54,83,38,83,56,55,38,68,41,76,48,95,91,28,40,37,42,33,42,77,43,90,87,55,12,40,37,37,30,39,32,41,78,86,79,52,42,80,42,83,74,47,77,44,60,43,94,51,79,80,52,64,43,48,67,72,61,95,50,27,41,34,34,61,41,36,82,39,52,44,43,34,32,36,32,66,83,83,71,41,80,45,79,42,84,41,99,56,83,48,59,52,46,47,82,53,49,72,50,74,58,96,65,23,42,34,43,41,41,23,31,36,59,44,97,86,73,48,74,41,80,44,85,55,72,46,76,40,76,42,65,75,77,75,53,83,74,86,68,83,79,93,69,93,76,85,79,91,75,89,77,90,70,85,76,78,75,75,86,50,55,30,39,40,39,36,38,28,72,8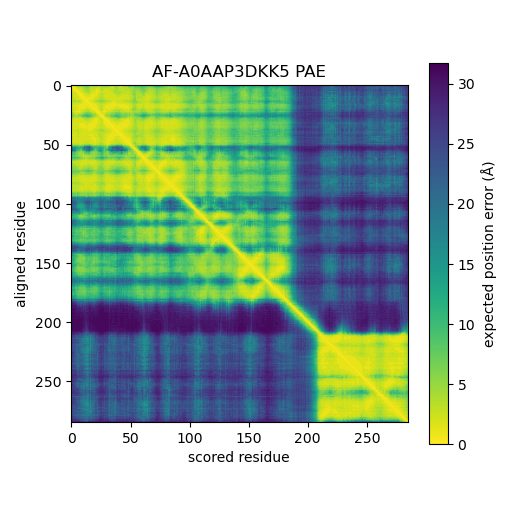7,71,54,76,47,79,41,85,30,44,56,65,54,49,50,54,49,53,52,47,51,54,36,34,75,73,75,37,82,67,65,56,49,76,46,74,46,91,60,90,38,80,98,48,99,71,35,75,46,78,46,50,56,95,44,52,69,50,71,49,78,48,73,72,83,130

Mean predicted aligned error: 15.89 Å

InterPro domains:
  IPR006652 Kelch repeat type 1 [PF01344] (7-49)
  IPR015915 Kelch-type beta-propeller [G3DSA:2.120.10.80] (1-98)
  IPR015915 Kelch-type beta-propeller [G3DSA:2.120.10.80] (101-185)
  IPR015915 Kelch-type beta-propeller [SSF117281] (1-181)

pLDDT: mean 75.33, std 16.0, range [32.19, 96.88]

Sequence (285 aa):
MPQAIRNAKAISFENNIYVFGGISEKLGTTKLVQVFNPETNTWISKNPLPFEGNSLSFGVLNNSIYAIEFVPNEGLKIYSYDHLKDTWTLDNDIPSDFVPEYPEINYNGKLFFISSSSTQIKYYDLNSKKLITHPASFTPLNRVGYYSGIVKGKLYVVGGTTYRTNGSASPTSDVQELDLSDLVNPDPNPDPNPNPDPNPNPDPNPNPTGNALLVIYMDSGLIKEYEMTNEEIRNFTEWYEGRAKGNGREAYIVNKKYNIGPFNSRKDFISYSHIESFEVQEYSR

Secondary structure (DSSP, 8-state):
--S--BS-EEEEETTEEEEE--EETTTEE---EEEEETTTTEEEEEPPPSS-S--SEEEEETTEEEEEEEETTTEEEEEEEETTTTEEEEEEEE-TT---S--EEEETTEEEE--TT-SEEEEEETTTTEEEEEE--S----EES-EEEEETTEEEEE--EEEPTTS-EEE---EEEEE-HHHH-------S------------------EEEEEEEETTS-EEEEEEEHHHHHHHHHHHHHHHTT-S-SEEEEEESS--TTSS-EEEEEEGGGEEEEEEEEPP-